Protein AF-A0A969HS26-F1 (afdb_monomer)

pLDDT: mean 86.08, std 9.73, range [47.31, 97.0]

Mean predicted aligned error: 14.6 Å

Sequence (227 aa):
MFERGRLAGLGEAPSGQWNALSWPRGSPPGPGLKLPVYYEWRFGTGIEGDFESLVRKIEPRTLPPTFGTRTLDVSAPGTGLPPASNYPLALRAALTGVGSSPTAWETAEKATFQSGLTALLNMSKRLKEADATADDVVTPPLYGQWHAAEDEVGTGPTWFDDVNLDPRHRIAAGAGTQVVQKEQRQLLASAWDQAGKTAEVNDMLRRAQMARWACITARGRPEVPEV

Foldseek 3Di:
DACQVQCVLVVHHRDDDPRHRLDDPPDDDDDPRDGHDPDDDDDDDDPDPPPVNVVVPDDDDQDPLCPQWDWAAQCDVDPPAHGCAPGTAIAGHPDGTVPHDHDDSPHPCNVSRLVRQQCQQCVQVVVCVVPVPDDRDDGDDQQCCVVQVHSGPDPTDPVSSVCRSDPNNVVVSVVVVVVCVVCVVVVVVVVVVVVVVVVVVVVVVVVVVVVVVVVVVVVPDDDDDDD

Radius of gyration: 35.06 Å; Cα contacts (8 Å, |Δi|>4): 198; chains: 1; bounding box: 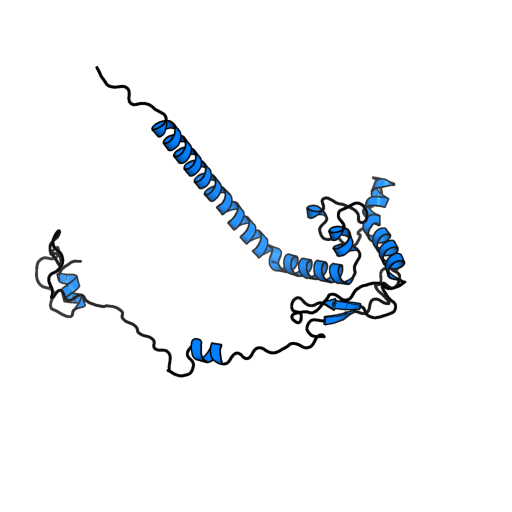78×60×92 Å

Solvent-accessible surface area (backbone atoms only — not comparable to full-atom values): 14017 Å² total; per-residue (Å²): 111,40,31,36,58,40,29,48,57,65,74,42,82,66,58,84,58,94,82,37,57,62,56,67,89,95,52,80,76,62,97,80,77,78,74,53,77,93,79,84,87,84,85,81,73,52,98,70,77,27,71,66,58,51,57,72,66,64,74,90,74,88,62,55,83,65,42,38,53,43,82,37,84,29,55,74,71,48,97,90,44,59,34,48,22,98,56,65,44,79,31,74,52,100,59,59,29,90,89,61,74,83,80,81,89,84,48,90,34,36,65,59,22,37,53,47,48,45,53,53,52,31,40,39,56,53,47,41,73,75,33,80,83,55,80,88,56,91,50,73,83,71,66,57,29,85,80,70,74,39,89,52,74,87,81,63,61,69,69,50,38,49,37,59,60,34,70,63,42,32,50,53,52,50,52,52,48,53,52,49,64,74,42,42,69,59,54,50,52,52,50,51,55,51,55,58,48,47,55,56,52,50,51,51,50,51,52,53,52,50,50,51,51,51,54,54,54,60,72,68,54,79,86,76,81,85,129

Structure (mmCIF, N/CA/C/O backbone):
data_AF-A0A969HS26-F1
#
_entry.id   AF-A0A969HS26-F1
#
loop_
_atom_site.group_PDB
_atom_site.id
_atom_site.type_symbol
_atom_site.label_atom_id
_atom_site.label_alt_id
_atom_site.label_comp_id
_atom_site.label_asym_id
_atom_site.label_entity_id
_atom_site.label_seq_id
_atom_site.pdbx_PDB_ins_code
_atom_site.Cartn_x
_atom_site.Cartn_y
_atom_site.Cartn_z
_atom_site.occupancy
_atom_site.B_iso_or_equiv
_atom_site.auth_seq_id
_atom_site.auth_comp_id
_atom_site.auth_asym_id
_atom_site.auth_atom_id
_atom_site.pdbx_PDB_model_num
ATOM 1 N N . MET A 1 1 ? 39.632 5.677 -48.075 1.00 70.38 1 MET A N 1
ATOM 2 C CA . MET A 1 1 ? 39.323 4.436 -48.819 1.00 70.38 1 MET A CA 1
ATOM 3 C C . MET A 1 1 ? 40.394 4.237 -49.882 1.00 70.38 1 MET A C 1
ATOM 5 O O . MET A 1 1 ? 40.869 5.240 -50.408 1.00 70.38 1 MET A O 1
ATOM 9 N N . PHE A 1 2 ? 40.819 2.998 -50.142 1.00 86.75 2 PHE A N 1
ATOM 10 C CA . PHE A 1 2 ? 41.801 2.693 -51.191 1.00 86.75 2 PHE A CA 1
ATOM 11 C C . PHE A 1 2 ? 41.114 2.445 -52.530 1.00 86.75 2 PHE A C 1
AT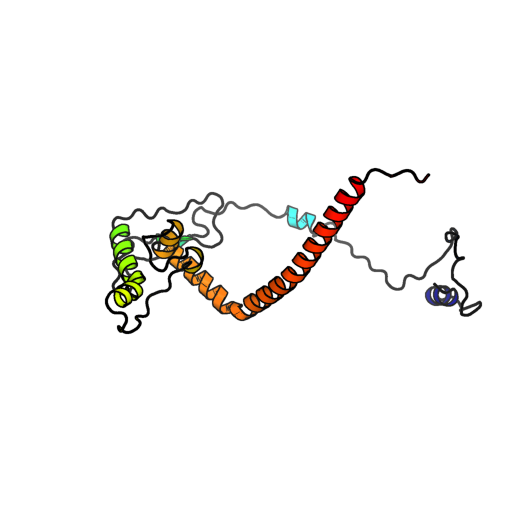OM 13 O O . PHE A 1 2 ? 40.063 1.802 -52.571 1.00 86.75 2 PHE A O 1
ATOM 20 N N . GLU A 1 3 ? 41.741 2.890 -53.617 1.00 85.12 3 GLU A N 1
ATOM 21 C CA . GLU A 1 3 ? 41.169 2.835 -54.962 1.00 85.12 3 GLU A CA 1
ATOM 22 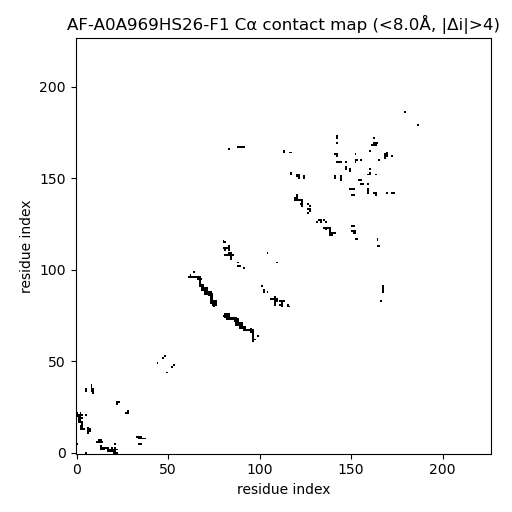C C . GLU A 1 3 ? 40.887 1.410 -55.417 1.00 85.12 3 GLU A C 1
ATOM 24 O O . GLU A 1 3 ? 39.795 1.118 -55.895 1.00 85.12 3 GLU A O 1
ATOM 29 N N . ARG A 1 4 ? 41.791 0.477 -55.117 1.00 87.62 4 ARG A N 1
ATOM 30 C CA . ARG A 1 4 ? 41.559 -0.949 -55.378 1.00 87.62 4 ARG A CA 1
ATOM 31 C C . ARG A 1 4 ? 40.337 -1.499 -54.641 1.00 87.62 4 ARG A C 1
ATOM 33 O O . ARG A 1 4 ? 39.637 -2.332 -55.199 1.00 87.62 4 ARG A O 1
ATOM 40 N N . GLY A 1 5 ? 40.066 -1.029 -53.421 1.00 85.62 5 GLY A N 1
ATOM 41 C CA . GLY A 1 5 ? 38.885 -1.428 -52.649 1.00 85.62 5 GLY A CA 1
ATOM 42 C C . GLY A 1 5 ? 37.587 -0.827 -53.194 1.00 85.62 5 GLY A C 1
ATOM 43 O O . GLY A 1 5 ? 36.557 -1.495 -53.193 1.00 85.62 5 GLY A O 1
ATOM 44 N N . ARG A 1 6 ? 37.635 0.409 -53.707 1.00 88.56 6 ARG A N 1
ATOM 45 C CA . ARG A 1 6 ? 36.504 1.044 -54.401 1.00 88.56 6 ARG A CA 1
ATOM 46 C C . ARG A 1 6 ? 36.183 0.323 -55.711 1.00 88.56 6 ARG A C 1
ATOM 48 O O . ARG A 1 6 ? 35.025 -0.008 -55.924 1.00 88.56 6 ARG A O 1
ATOM 55 N N . LEU A 1 7 ? 37.195 0.040 -56.535 1.00 87.50 7 LEU A N 1
ATOM 56 C CA . LEU A 1 7 ? 37.047 -0.697 -57.796 1.00 87.50 7 LEU A CA 1
ATOM 57 C C . LEU A 1 7 ? 36.522 -2.116 -57.557 1.00 87.50 7 LEU A C 1
ATOM 59 O O . LEU A 1 7 ? 35.537 -2.508 -58.171 1.00 87.50 7 LEU A O 1
ATOM 63 N N . ALA A 1 8 ? 37.105 -2.840 -56.595 1.00 86.81 8 ALA A N 1
ATOM 64 C CA . ALA A 1 8 ? 36.645 -4.179 -56.235 1.00 86.81 8 ALA A CA 1
ATOM 65 C C . ALA A 1 8 ? 35.185 -4.181 -55.755 1.00 86.81 8 ALA A C 1
ATOM 67 O O . ALA A 1 8 ? 34.405 -5.028 -56.179 1.00 86.81 8 ALA A O 1
ATOM 68 N N . GLY A 1 9 ? 34.790 -3.213 -54.920 1.00 85.00 9 GLY A N 1
ATOM 69 C CA . GLY A 1 9 ? 33.400 -3.091 -54.478 1.00 85.00 9 GLY A CA 1
ATOM 70 C C . GLY A 1 9 ? 32.427 -2.687 -55.593 1.00 85.00 9 GLY A C 1
ATOM 71 O O . GLY A 1 9 ? 31.239 -2.968 -55.483 1.00 85.00 9 GLY A O 1
ATOM 72 N N . LEU A 1 10 ? 32.905 -2.030 -56.656 1.00 88.06 10 LEU A N 1
ATOM 73 C CA . LEU A 1 10 ? 32.114 -1.693 -57.847 1.00 88.06 10 LEU A CA 1
ATOM 74 C C . LEU A 1 10 ? 32.079 -2.823 -58.891 1.00 88.06 10 LEU A C 1
ATOM 76 O O . LEU A 1 10 ? 31.415 -2.676 -59.913 1.00 88.06 10 LEU A O 1
ATOM 80 N N . GLY A 1 11 ? 32.780 -3.937 -58.651 1.00 85.94 11 GLY A N 1
ATOM 81 C CA . GLY A 1 11 ? 32.906 -5.040 -59.607 1.00 85.94 11 GLY A CA 1
ATOM 82 C C . GLY A 1 11 ? 33.876 -4.765 -60.763 1.00 85.94 11 GLY A C 1
ATOM 83 O O . GLY A 1 11 ? 33.875 -5.496 -61.750 1.00 85.94 11 GLY A O 1
ATOM 84 N N . GLU A 1 12 ? 34.706 -3.727 -60.660 1.00 88.94 12 GLU A N 1
ATOM 85 C CA . GLU A 1 12 ? 35.725 -3.374 -61.650 1.00 88.94 12 GLU A CA 1
ATOM 86 C C . GLU A 1 12 ? 37.068 -4.057 -61.333 1.00 88.94 12 GLU A C 1
ATOM 88 O O . GLU A 1 12 ? 37.394 -4.347 -60.177 1.00 88.94 12 GLU A O 1
ATOM 93 N N . ALA A 1 13 ? 37.885 -4.305 -62.364 1.00 87.38 13 ALA A N 1
ATOM 94 C CA . ALA A 1 13 ? 39.203 -4.912 -62.187 1.00 87.38 13 ALA A CA 1
ATOM 95 C C . ALA A 1 13 ? 40.104 -4.007 -61.314 1.00 87.38 13 ALA A C 1
ATOM 97 O O . ALA A 1 13 ? 40.299 -2.835 -61.656 1.00 87.38 13 ALA A O 1
ATOM 98 N N . PRO A 1 14 ? 40.694 -4.512 -60.210 1.00 85.12 14 PRO A N 1
ATOM 99 C CA . PRO A 1 14 ? 41.538 -3.695 -59.346 1.00 85.12 14 PRO A CA 1
ATOM 100 C C . PRO A 1 14 ? 42.776 -3.210 -60.108 1.00 85.12 14 PRO A C 1
ATOM 102 O O . PRO A 1 14 ? 43.651 -4.006 -60.444 1.00 85.12 14 PRO A O 1
ATOM 105 N N . SER A 1 15 ? 42.872 -1.905 -60.344 1.00 79.75 15 SER A N 1
ATOM 106 C CA . SER A 1 15 ? 43.998 -1.266 -61.031 1.00 79.75 15 SER A CA 1
ATOM 107 C C . SER A 1 15 ? 44.687 -0.233 -60.127 1.00 79.75 15 SER A C 1
ATOM 109 O O . SER A 1 15 ? 44.154 0.156 -59.086 1.00 79.75 15 SER A O 1
ATOM 111 N N . GLY A 1 16 ? 45.912 0.172 -60.482 1.00 79.81 16 GLY A N 1
ATOM 112 C CA . GLY A 1 16 ? 46.715 1.129 -59.708 1.00 79.81 16 GLY A CA 1
ATOM 113 C C . GLY A 1 16 ? 47.522 0.527 -58.544 1.00 79.81 16 GLY A C 1
ATOM 114 O O . GLY A 1 16 ? 47.541 -0.686 -58.316 1.00 79.81 16 GLY A O 1
ATOM 115 N N . GLN A 1 17 ? 48.237 1.390 -57.810 1.00 83.38 17 GLN A N 1
ATOM 116 C CA . GLN A 1 17 ? 49.060 0.985 -56.661 1.00 83.38 17 GLN A CA 1
ATOM 117 C C . GLN A 1 17 ? 48.195 0.512 -55.483 1.00 83.38 17 GLN A C 1
ATOM 119 O O . GLN A 1 17 ? 47.080 0.987 -55.273 1.00 83.38 17 GLN A O 1
ATOM 124 N N . TRP A 1 18 ? 48.722 -0.413 -54.674 1.00 80.12 18 TRP A N 1
ATOM 125 C CA . TRP A 1 18 ? 48.000 -0.997 -53.535 1.00 80.12 18 TRP A CA 1
ATOM 126 C C . TRP A 1 18 ? 47.595 0.030 -52.463 1.00 80.12 18 TRP A C 1
ATOM 128 O O . TRP A 1 18 ? 46.599 -0.173 -51.775 1.00 80.12 18 TRP A O 1
ATOM 138 N N . ASN A 1 19 ? 48.335 1.134 -52.353 1.00 84.50 19 ASN A N 1
ATOM 139 C CA . ASN A 1 19 ? 48.128 2.214 -51.389 1.00 84.50 19 ASN A CA 1
ATOM 140 C C . ASN A 1 19 ? 47.475 3.470 -51.998 1.00 84.50 19 ASN A C 1
ATOM 142 O O . ASN A 1 19 ? 47.340 4.478 -51.301 1.00 84.50 19 ASN A O 1
ATOM 146 N N . ALA A 1 20 ? 47.078 3.441 -53.275 1.00 84.62 20 ALA A N 1
ATOM 147 C CA . ALA A 1 20 ? 46.440 4.585 -53.918 1.00 84.62 20 ALA A CA 1
ATOM 148 C C . ALA A 1 20 ? 45.095 4.900 -53.242 1.00 84.62 20 ALA A C 1
ATOM 150 O O . ALA A 1 20 ? 44.262 4.011 -53.045 1.00 84.62 20 ALA A O 1
ATOM 151 N N . LEU A 1 21 ? 44.876 6.162 -52.871 1.00 84.06 21 LEU A N 1
ATOM 152 C CA . LEU A 1 21 ? 43.616 6.619 -52.284 1.00 84.06 21 LEU A CA 1
ATOM 153 C C . LEU A 1 21 ? 42.556 6.814 -53.373 1.00 84.06 21 LEU A C 1
ATOM 155 O O . LEU A 1 21 ? 42.864 7.289 -54.460 1.00 84.06 21 LEU A O 1
ATOM 159 N N . SER A 1 22 ? 41.301 6.512 -53.044 1.00 78.75 22 SER A N 1
ATOM 160 C CA . SER A 1 22 ? 40.150 6.695 -53.942 1.00 78.75 22 SER A CA 1
ATOM 161 C C . SER A 1 22 ? 39.802 8.150 -54.264 1.00 78.75 22 SER A C 1
ATOM 163 O O . SER A 1 22 ? 38.985 8.413 -55.141 1.00 78.75 22 SER A O 1
ATOM 165 N N . TRP A 1 23 ? 40.367 9.101 -53.522 1.00 81.44 23 TRP A N 1
ATOM 166 C CA . TRP A 1 23 ? 40.266 10.534 -53.781 1.00 81.44 23 TRP A CA 1
ATOM 167 C C . TRP A 1 23 ? 41.468 11.258 -53.144 1.00 81.44 23 TRP A C 1
ATOM 169 O O . TRP A 1 23 ? 42.051 10.740 -52.182 1.00 81.44 23 TRP A O 1
ATOM 179 N N . PRO A 1 24 ? 41.859 12.443 -53.650 1.00 76.44 24 PRO A N 1
ATOM 180 C CA . PRO A 1 24 ? 42.979 13.212 -53.109 1.00 76.44 24 PRO A CA 1
ATOM 181 C C . PRO A 1 24 ? 42.726 13.671 -51.667 1.00 76.44 24 PRO A C 1
ATOM 183 O O . PRO A 1 24 ? 41.605 14.028 -51.301 1.00 76.44 24 PRO A O 1
ATOM 186 N N . ARG A 1 25 ? 43.775 13.730 -50.835 1.00 70.19 25 ARG A N 1
ATOM 187 C CA . ARG A 1 25 ? 43.687 14.421 -49.536 1.00 70.19 25 ARG A CA 1
ATOM 188 C C . ARG A 1 25 ? 43.595 15.929 -49.770 1.00 70.19 25 ARG A C 1
ATOM 190 O O . ARG A 1 25 ? 44.414 16.479 -50.494 1.00 70.19 25 ARG A O 1
ATOM 197 N N . GLY A 1 26 ? 42.646 16.587 -49.106 1.00 69.75 26 GLY A N 1
ATOM 198 C CA . GLY A 1 26 ? 42.528 18.050 -49.113 1.00 69.75 26 GLY A CA 1
ATOM 199 C C . GLY A 1 26 ? 41.688 18.637 -50.250 1.00 69.75 26 GLY A C 1
ATOM 200 O O . GLY A 1 26 ? 41.590 19.854 -50.354 1.00 69.75 26 GLY A O 1
ATOM 201 N N . SER A 1 27 ? 41.046 17.810 -51.078 1.00 65.31 27 SER A N 1
ATOM 202 C CA . SER A 1 27 ? 40.055 18.272 -52.055 1.00 65.31 27 SER A CA 1
ATOM 203 C C . SER A 1 27 ? 38.787 17.428 -51.948 1.00 65.31 27 SER A C 1
ATOM 205 O O . SER A 1 27 ? 38.891 16.209 -51.777 1.00 65.31 27 SER A O 1
ATOM 207 N N . PRO A 1 28 ? 37.590 18.038 -52.011 1.00 68.62 28 PRO A N 1
ATOM 208 C CA . PRO A 1 28 ? 36.353 17.276 -52.041 1.00 68.62 28 PRO A CA 1
ATOM 209 C C . PRO A 1 28 ? 36.339 16.357 -53.273 1.00 68.62 28 PRO A C 1
ATOM 211 O O . PRO A 1 28 ? 36.879 16.725 -54.322 1.00 68.62 28 PRO A O 1
ATOM 214 N N . PRO A 1 29 ? 35.752 15.154 -53.166 1.00 69.19 29 PRO A N 1
ATOM 215 C CA . PRO A 1 29 ? 35.622 14.266 -54.309 1.00 69.19 29 PRO A CA 1
ATOM 216 C C . PRO A 1 29 ? 34.809 14.953 -55.413 1.00 69.19 29 PRO A C 1
ATOM 218 O O . PRO A 1 29 ? 33.771 15.558 -55.146 1.00 69.19 29 PRO A O 1
ATOM 221 N N . GLY A 1 30 ? 35.303 14.886 -56.652 1.00 68.44 30 GLY A N 1
ATOM 222 C CA . GLY A 1 30 ? 34.637 15.504 -57.797 1.00 68.44 30 GLY A CA 1
ATOM 223 C C . GLY A 1 30 ? 33.260 14.883 -58.083 1.00 68.44 30 GLY A C 1
ATOM 224 O O . GLY A 1 30 ? 33.011 13.730 -57.705 1.00 68.44 30 GLY A O 1
ATOM 225 N N . PRO A 1 31 ? 32.363 15.614 -58.770 1.00 62.81 31 PRO A N 1
ATOM 226 C CA . PRO A 1 31 ? 31.082 15.075 -59.215 1.00 62.81 31 PRO A CA 1
ATOM 227 C C . PRO A 1 31 ? 31.347 13.906 -60.174 1.00 62.81 31 PRO A C 1
ATOM 229 O O . PRO A 1 31 ? 31.826 14.100 -61.286 1.00 62.81 31 PRO A O 1
ATOM 232 N N . GLY A 1 32 ? 31.114 12.675 -59.711 1.00 72.94 32 GLY A N 1
ATOM 233 C CA . GLY A 1 32 ? 31.431 11.453 -60.462 1.00 72.94 32 GLY A CA 1
ATOM 234 C C . GLY A 1 32 ? 32.083 10.335 -59.645 1.00 72.94 32 GLY A C 1
ATOM 235 O O . GLY A 1 32 ? 32.226 9.226 -60.159 1.00 72.94 32 GLY A O 1
ATOM 236 N N . LEU A 1 33 ? 32.446 10.574 -58.376 1.00 80.81 33 LEU A N 1
ATOM 237 C CA . LEU A 1 33 ? 32.937 9.507 -57.501 1.00 80.81 33 LEU A CA 1
ATOM 238 C C . LEU A 1 33 ? 31.833 8.468 -57.238 1.00 80.81 33 LEU A C 1
ATOM 240 O O . LEU A 1 33 ? 30.893 8.716 -56.486 1.00 80.81 33 LEU A O 1
ATOM 244 N N . LYS A 1 34 ? 31.976 7.279 -57.828 1.00 82.88 34 LYS A N 1
ATOM 245 C CA . LYS A 1 34 ? 31.128 6.117 -57.537 1.00 82.88 34 LYS A CA 1
ATOM 246 C C . LYS A 1 34 ? 31.697 5.355 -56.347 1.00 82.88 34 LYS A C 1
ATOM 248 O O . LYS A 1 34 ? 32.866 4.966 -56.374 1.00 82.88 34 LYS A O 1
ATOM 253 N N . LEU A 1 35 ? 30.880 5.130 -55.325 1.00 86.06 35 LEU A N 1
ATOM 254 C CA . LEU A 1 35 ? 31.234 4.330 -54.156 1.00 86.06 35 LEU A CA 1
ATOM 255 C C . LEU A 1 35 ? 30.373 3.064 -54.115 1.00 86.06 35 LEU A C 1
ATOM 257 O O . LEU A 1 35 ? 29.185 3.139 -54.427 1.00 86.06 35 LEU A O 1
ATOM 261 N N . PRO A 1 36 ? 30.949 1.914 -53.737 1.00 86.44 36 PRO A N 1
ATOM 262 C CA . PRO A 1 36 ? 30.188 0.685 -53.610 1.00 86.44 36 PRO A CA 1
ATOM 263 C C . PRO A 1 36 ? 29.282 0.720 -52.377 1.00 86.44 36 PRO A C 1
ATOM 265 O O . PRO A 1 36 ? 29.726 1.045 -51.274 1.00 86.44 36 PRO A O 1
ATOM 268 N N . VAL A 1 37 ? 28.016 0.356 -52.571 1.00 86.19 37 VAL A N 1
ATOM 269 C CA . VAL A 1 37 ? 27.046 0.146 -51.492 1.00 86.19 37 VAL A CA 1
ATOM 270 C C . VAL A 1 37 ? 26.960 -1.355 -51.245 1.00 86.19 37 VAL A C 1
ATOM 272 O O . VAL A 1 37 ? 26.430 -2.090 -52.069 1.00 86.19 37 VAL A O 1
ATOM 275 N N . TYR A 1 38 ? 27.526 -1.819 -50.129 1.00 82.94 38 TYR A N 1
ATOM 276 C CA . TYR A 1 38 ? 27.556 -3.251 -49.798 1.00 82.94 38 TYR A CA 1
ATOM 277 C C . TYR A 1 38 ? 26.211 -3.771 -49.284 1.00 82.94 38 TYR A C 1
ATOM 279 O O . TYR A 1 38 ? 25.863 -4.921 -49.532 1.00 82.94 38 TYR A O 1
ATOM 287 N N . TYR A 1 39 ? 25.461 -2.923 -48.579 1.00 77.50 39 TYR A N 1
ATOM 288 C CA . TYR A 1 39 ? 24.149 -3.252 -48.040 1.00 77.50 39 TYR A CA 1
ATOM 289 C C . TYR A 1 39 ? 23.230 -2.038 -48.185 1.00 77.50 39 TYR A C 1
ATOM 291 O O . TYR A 1 39 ? 23.476 -0.995 -47.582 1.00 77.50 39 TYR A O 1
ATOM 299 N N . GLU A 1 40 ? 22.170 -2.186 -48.974 1.00 83.00 40 GLU A N 1
ATOM 300 C CA . GLU A 1 40 ? 21.008 -1.300 -48.966 1.00 83.00 40 GLU A CA 1
ATOM 301 C C . GLU A 1 40 ? 19.796 -2.153 -48.617 1.00 83.00 40 GLU A C 1
ATOM 303 O O . GLU A 1 40 ? 19.627 -3.262 -49.123 1.00 83.00 40 GLU A O 1
ATOM 308 N N . TRP A 1 41 ? 18.940 -1.628 -47.756 1.00 79.44 41 TRP A N 1
ATOM 309 C CA . TRP A 1 41 ? 17.613 -2.177 -47.571 1.00 79.44 41 TRP A CA 1
ATOM 310 C C . TRP A 1 41 ? 16.624 -1.026 -47.499 1.00 79.44 41 TRP A C 1
ATOM 312 O O . TRP A 1 41 ? 16.938 0.078 -47.052 1.00 79.44 41 TRP A O 1
ATOM 322 N N . ARG A 1 42 ? 15.416 -1.301 -47.975 1.00 74.38 42 ARG A N 1
ATOM 323 C CA . ARG A 1 42 ? 14.272 -0.406 -47.876 1.00 74.38 42 ARG A CA 1
ATOM 324 C C . ARG A 1 42 ? 13.123 -1.196 -47.290 1.00 74.38 42 ARG A C 1
ATOM 326 O O . ARG A 1 42 ? 12.957 -2.373 -47.598 1.00 74.38 42 ARG A O 1
ATOM 333 N N . PHE A 1 43 ? 12.321 -0.530 -46.480 1.00 67.56 43 PHE A N 1
ATOM 334 C CA . PHE A 1 43 ? 11.020 -1.025 -46.071 1.00 67.56 43 PHE A CA 1
ATOM 335 C C . PHE A 1 43 ? 9.984 0.039 -46.421 1.00 67.56 43 PHE A C 1
ATOM 337 O O . PHE A 1 43 ? 10.270 1.234 -46.363 1.00 67.56 43 PHE A O 1
ATOM 344 N N . GLY A 1 44 ? 8.804 -0.402 -46.837 1.00 66.19 44 GLY A N 1
ATOM 345 C CA . GLY A 1 44 ? 7.657 0.458 -47.090 1.00 66.19 44 GLY A CA 1
ATOM 346 C C . GLY A 1 44 ? 6.491 -0.036 -46.255 1.00 66.19 44 GLY A C 1
ATOM 347 O O . GLY A 1 44 ? 6.238 -1.240 -46.200 1.00 66.19 44 GLY A O 1
ATOM 348 N N . THR A 1 45 ? 5.797 0.878 -45.590 1.00 64.19 45 THR A N 1
ATOM 349 C CA . THR A 1 45 ? 4.490 0.595 -44.999 1.00 64.19 45 THR A CA 1
ATOM 350 C C . THR A 1 45 ? 3.432 0.763 -46.090 1.00 64.19 45 THR A C 1
ATOM 352 O O . THR A 1 45 ? 3.526 1.676 -46.910 1.00 64.19 45 THR A O 1
ATOM 355 N N . GLY A 1 46 ? 2.459 -0.148 -46.163 1.00 65.69 46 GLY A N 1
ATOM 356 C CA . GLY A 1 46 ? 1.328 -0.003 -47.083 1.00 65.69 46 GLY A CA 1
ATOM 357 C C . GLY A 1 46 ? 0.485 1.232 -46.745 1.00 65.69 46 GLY A C 1
ATOM 358 O O . GLY A 1 46 ? 0.523 1.712 -45.616 1.00 65.69 46 GLY A O 1
ATOM 359 N N . ILE A 1 47 ? -0.287 1.729 -47.719 1.00 64.94 47 ILE A N 1
ATOM 360 C CA . ILE A 1 47 ? -1.217 2.866 -47.543 1.00 64.94 47 ILE A CA 1
ATOM 361 C C . ILE A 1 47 ? -2.291 2.551 -46.486 1.00 64.94 47 ILE A C 1
ATOM 363 O O . ILE A 1 47 ? -2.770 3.446 -45.802 1.00 64.94 47 ILE A O 1
ATOM 367 N N . GLU A 1 48 ? -2.641 1.273 -46.326 1.00 61.19 48 GLU A N 1
ATOM 368 C CA . GLU A 1 48 ? -3.439 0.784 -45.207 1.00 61.19 48 GLU A CA 1
ATOM 369 C C . GLU A 1 48 ? -2.58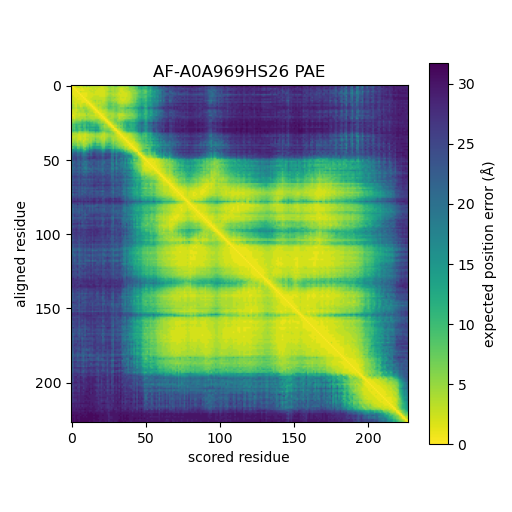5 -0.088 -44.283 1.00 61.19 48 GLU A C 1
ATOM 371 O O . GLU A 1 48 ? -1.808 -0.931 -44.738 1.00 61.19 48 GLU A O 1
ATOM 376 N N . GLY A 1 49 ? -2.767 0.088 -42.973 1.00 67.06 49 GLY A N 1
ATOM 377 C CA . GLY A 1 49 ? -2.078 -0.706 -41.951 1.00 67.06 49 GLY A CA 1
ATOM 378 C C . GLY A 1 49 ? -0.729 -0.142 -41.505 1.00 67.06 49 GLY A C 1
ATOM 379 O O . GLY A 1 49 ? -0.037 -0.799 -40.728 1.00 67.06 49 GLY A O 1
ATOM 380 N N . ASP A 1 50 ? -0.362 1.066 -41.939 1.00 78.81 50 ASP A N 1
ATOM 381 C CA . ASP A 1 50 ? 0.697 1.816 -41.271 1.00 78.81 50 ASP A CA 1
ATOM 382 C C . ASP A 1 50 ? 0.296 2.181 -39.827 1.00 78.81 50 ASP A C 1
ATOM 384 O O . ASP A 1 50 ? -0.869 2.087 -39.415 1.00 78.81 50 ASP A O 1
ATOM 388 N N . PHE A 1 51 ? 1.290 2.548 -39.016 1.00 80.88 51 PHE A N 1
ATOM 389 C CA . PHE A 1 51 ? 1.067 2.887 -37.610 1.00 80.88 51 PHE A CA 1
ATOM 390 C C . PHE A 1 51 ? 0.030 4.005 -37.461 1.00 80.88 51 PHE A C 1
ATOM 392 O O . PHE A 1 51 ? -0.828 3.929 -36.586 1.00 80.88 51 PHE A O 1
ATOM 399 N N . GLU A 1 52 ? 0.062 5.004 -38.345 1.00 82.31 52 GLU A N 1
ATOM 400 C CA . GLU A 1 52 ? -0.887 6.113 -38.331 1.00 82.31 52 GLU A CA 1
ATOM 401 C C . GLU A 1 52 ? -2.328 5.636 -38.580 1.00 82.31 52 GLU A C 1
ATOM 403 O O . GLU A 1 52 ? -3.231 5.984 -37.819 1.00 82.31 52 GLU A O 1
ATOM 408 N N . SER A 1 53 ? -2.549 4.777 -39.576 1.00 84.12 53 SER A N 1
ATOM 409 C CA . SER A 1 53 ? -3.848 4.173 -39.889 1.00 84.12 53 SER A CA 1
ATOM 410 C C . SER A 1 53 ? -4.377 3.317 -38.743 1.00 84.12 53 SER A C 1
ATOM 412 O O . SER A 1 53 ? -5.583 3.292 -38.501 1.00 84.12 53 SER A O 1
ATOM 414 N N . LEU A 1 54 ? -3.501 2.605 -38.028 1.00 85.00 54 LEU A N 1
ATOM 415 C CA . LEU A 1 54 ? -3.883 1.798 -36.866 1.00 85.00 54 LEU A CA 1
ATOM 416 C C . LEU A 1 54 ? -4.195 2.664 -35.642 1.00 85.00 54 LEU A C 1
ATOM 418 O O . LEU A 1 54 ? -5.196 2.423 -34.973 1.00 85.00 54 LEU A O 1
ATOM 422 N N . VAL A 1 55 ? -3.397 3.700 -35.379 1.00 88.31 55 VAL A N 1
ATOM 423 C CA . VAL A 1 55 ? -3.656 4.656 -34.292 1.00 88.31 55 VAL A CA 1
ATOM 424 C C . VAL A 1 55 ? -4.964 5.408 -34.530 1.00 88.31 55 VAL A C 1
ATOM 426 O O . VAL A 1 55 ? -5.745 5.575 -33.596 1.00 88.31 55 VAL A O 1
ATOM 429 N N . ARG A 1 56 ? -5.267 5.788 -35.778 1.00 87.88 56 ARG A N 1
ATOM 430 C CA . ARG A 1 56 ? -6.539 6.436 -36.149 1.00 87.88 56 ARG A CA 1
ATOM 431 C C . ARG A 1 56 ? -7.770 5.547 -35.934 1.00 87.88 56 ARG A C 1
ATOM 433 O O . ARG A 1 56 ? -8.867 6.081 -35.818 1.00 87.88 56 ARG A O 1
ATOM 440 N N . LYS A 1 57 ? -7.608 4.220 -35.860 1.00 89.31 57 LYS A N 1
ATOM 441 C CA . LYS A 1 57 ? -8.691 3.265 -35.552 1.00 89.31 57 LYS A CA 1
ATOM 442 C C . LYS A 1 57 ? -8.934 3.082 -34.048 1.00 89.31 57 LYS A C 1
ATOM 444 O O . LYS A 1 57 ? -9.854 2.358 -33.673 1.00 89.31 57 LYS A O 1
ATOM 449 N N . ILE A 1 58 ? -8.121 3.688 -33.178 1.00 90.62 58 ILE A N 1
ATOM 450 C CA . ILE A 1 58 ? -8.319 3.606 -31.729 1.00 90.62 58 ILE A CA 1
ATOM 451 C C . ILE A 1 58 ? -9.500 4.498 -31.341 1.00 90.62 58 ILE A C 1
ATOM 453 O O . ILE A 1 58 ? -9.403 5.723 -31.341 1.00 90.62 58 ILE A O 1
ATOM 457 N N . GLU A 1 59 ? -10.610 3.872 -30.962 1.00 91.00 59 GLU A N 1
ATOM 458 C CA . GLU A 1 59 ? -11.777 4.567 -30.424 1.00 91.00 59 GLU A CA 1
ATOM 459 C C . GLU A 1 59 ? -11.701 4.634 -28.889 1.00 91.00 59 GLU A C 1
ATOM 461 O O . GLU A 1 59 ? -11.645 3.585 -28.231 1.00 91.00 59 GLU A O 1
ATOM 466 N N . PRO A 1 60 ? -11.715 5.836 -28.280 1.00 85.56 60 PRO A N 1
ATOM 467 C CA . PRO A 1 60 ? -11.776 5.963 -26.833 1.00 85.56 60 PRO A CA 1
ATOM 468 C C . PRO A 1 60 ? -13.116 5.424 -26.328 1.00 85.56 60 PRO A C 1
ATOM 470 O O . PRO A 1 60 ? -14.184 5.835 -26.778 1.00 85.56 60 PRO A O 1
ATOM 473 N N . ARG A 1 61 ? -13.065 4.505 -25.362 1.00 83.75 61 ARG A N 1
ATOM 474 C CA . ARG A 1 61 ? -14.259 3.949 -24.719 1.00 83.75 61 ARG A CA 1
ATOM 475 C C . ARG A 1 61 ? -14.383 4.479 -23.304 1.00 83.75 61 ARG A C 1
ATOM 477 O O . ARG A 1 61 ? -13.444 4.380 -22.516 1.00 83.75 61 ARG A O 1
ATOM 484 N N . THR A 1 62 ? -15.563 4.987 -22.967 1.00 84.00 62 THR A N 1
ATOM 485 C CA . THR A 1 62 ? -15.889 5.321 -21.583 1.00 84.00 62 THR A CA 1
ATOM 486 C C . THR A 1 62 ? -16.041 4.031 -20.793 1.00 84.00 62 THR A C 1
ATOM 488 O O . THR A 1 62 ? -16.865 3.175 -21.117 1.00 84.00 62 THR A O 1
ATOM 491 N N . LEU A 1 63 ? -15.214 3.875 -19.765 1.00 85.69 63 LEU A N 1
ATOM 492 C CA . LEU A 1 63 ? -15.283 2.729 -18.870 1.00 85.69 63 LEU A CA 1
ATOM 493 C C . LEU A 1 63 ? -16.456 2.908 -17.895 1.00 85.69 63 LEU A C 1
ATOM 495 O O . LEU A 1 63 ? -16.709 4.033 -17.456 1.00 85.69 63 LEU A O 1
ATOM 499 N N . PRO A 1 64 ? -17.172 1.829 -17.535 1.00 83.75 64 PRO A N 1
ATOM 500 C CA . PRO A 1 64 ? -18.237 1.923 -16.547 1.00 83.75 64 PRO A CA 1
ATOM 501 C C . PRO A 1 64 ? -17.667 2.345 -15.180 1.00 83.75 64 PRO A C 1
ATOM 503 O O . PRO A 1 64 ? -16.521 2.005 -14.873 1.00 83.75 64 PRO A O 1
ATOM 506 N N . PRO A 1 65 ? -18.456 3.011 -14.314 1.00 77.38 65 PRO A N 1
ATOM 507 C CA . PRO A 1 65 ? -17.993 3.451 -12.992 1.00 77.38 65 PRO A CA 1
ATOM 508 C C . PRO A 1 65 ? -17.483 2.317 -12.090 1.00 77.38 65 PRO A C 1
ATOM 510 O O . PRO A 1 65 ? -16.664 2.543 -11.207 1.00 77.38 65 PRO A O 1
ATOM 513 N N . THR A 1 66 ? -17.951 1.089 -12.323 1.00 78.44 66 THR A N 1
ATOM 514 C CA . THR A 1 66 ? -17.547 -0.122 -11.593 1.00 78.44 66 THR A CA 1
ATOM 515 C C . THR A 1 66 ? -16.226 -0.719 -12.087 1.00 78.44 66 THR A C 1
ATOM 517 O O . THR A 1 66 ? -15.681 -1.622 -11.445 1.00 78.44 66 THR A O 1
ATOM 520 N N . PHE A 1 67 ? -15.682 -0.242 -13.212 1.00 88.19 67 PHE A N 1
ATOM 521 C CA . PHE A 1 67 ? -14.434 -0.755 -13.767 1.00 88.19 67 PHE A CA 1
ATOM 522 C C . PHE A 1 67 ? -13.268 -0.539 -12.800 1.00 88.19 67 PHE A C 1
ATOM 524 O O . PHE A 1 67 ? -13.020 0.572 -12.328 1.00 88.19 67 PHE A O 1
ATOM 531 N N . GLY A 1 68 ? -12.516 -1.609 -12.543 1.00 88.12 68 GLY A N 1
ATOM 532 C CA . GLY A 1 68 ? -11.380 -1.553 -11.629 1.00 88.12 68 GLY A CA 1
ATOM 533 C C . GLY A 1 68 ? -11.770 -1.575 -10.154 1.00 88.12 68 GLY A C 1
ATOM 534 O O . GLY A 1 68 ? -10.964 -1.187 -9.314 1.00 88.12 68 GLY A O 1
ATOM 535 N N . THR A 1 69 ? -12.986 -2.017 -9.824 1.00 89.38 69 THR A N 1
ATOM 536 C CA . THR A 1 69 ? -13.408 -2.246 -8.438 1.00 89.38 69 THR A CA 1
ATOM 537 C C . THR A 1 69 ? -13.861 -3.687 -8.242 1.00 89.38 69 THR A C 1
ATOM 539 O O . THR A 1 69 ? -14.457 -4.294 -9.131 1.00 89.38 69 THR A O 1
ATOM 542 N N . ARG A 1 70 ? -13.550 -4.257 -7.078 1.00 89.75 70 ARG A N 1
ATOM 543 C CA . ARG A 1 70 ? -13.993 -5.586 -6.656 1.00 89.75 70 ARG A CA 1
ATOM 544 C C . ARG A 1 70 ? -14.532 -5.502 -5.237 1.00 89.75 70 ARG A C 1
ATOM 546 O O . ARG A 1 70 ? -13.962 -4.811 -4.401 1.00 89.75 70 ARG A O 1
ATOM 553 N N . THR A 1 71 ? -15.617 -6.209 -4.958 1.00 92.38 71 THR A N 1
ATOM 554 C CA . THR A 1 71 ? -16.156 -6.311 -3.601 1.00 92.38 71 THR A CA 1
ATOM 555 C C . THR A 1 71 ? -15.240 -7.178 -2.741 1.00 92.38 71 THR A C 1
ATOM 557 O O . THR A 1 71 ? -14.897 -8.298 -3.127 1.00 92.38 71 THR A O 1
ATOM 560 N N . LEU A 1 72 ? -14.857 -6.654 -1.585 1.00 92.69 72 LEU A N 1
ATOM 561 C CA . LEU A 1 72 ? -14.070 -7.317 -0.559 1.00 92.69 72 LEU A CA 1
ATOM 562 C C . LEU A 1 72 ? -14.976 -7.586 0.639 1.00 92.69 72 LEU A C 1
ATOM 564 O O . LEU A 1 72 ? -15.483 -6.648 1.253 1.00 92.69 72 LEU A O 1
ATOM 568 N N . ASP A 1 73 ? -15.170 -8.858 0.965 1.00 93.81 73 ASP A N 1
ATOM 569 C CA . ASP A 1 73 ? -15.818 -9.237 2.215 1.00 93.81 73 ASP A CA 1
ATOM 570 C C . ASP A 1 73 ? -14.850 -8.993 3.380 1.00 93.81 73 ASP A C 1
ATOM 572 O O . ASP A 1 73 ? -13.725 -9.493 3.383 1.00 93.81 73 ASP A O 1
ATOM 576 N N . VAL A 1 74 ? -15.287 -8.180 4.339 1.00 93.75 74 VAL A N 1
ATOM 577 C CA . VAL A 1 74 ? -14.529 -7.806 5.541 1.00 93.75 74 VAL A CA 1
ATOM 578 C C . VAL A 1 74 ? -15.315 -8.075 6.829 1.00 93.75 74 VAL A C 1
ATOM 580 O O . VAL A 1 74 ? -14.977 -7.542 7.889 1.00 93.75 74 VAL A O 1
ATOM 583 N N . SER A 1 75 ? -16.363 -8.898 6.741 1.00 93.75 75 SER A N 1
ATOM 584 C CA . SER A 1 75 ? -17.190 -9.293 7.886 1.00 93.75 75 SER A CA 1
ATOM 585 C C . SER A 1 75 ? -16.466 -10.265 8.829 1.00 93.75 75 SER A C 1
ATOM 587 O O . SER A 1 75 ? -16.738 -10.291 10.027 1.00 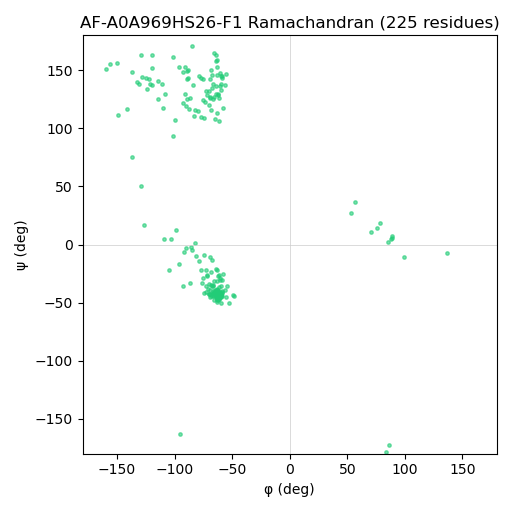93.75 75 SER A O 1
ATOM 589 N N . ALA A 1 76 ? -15.498 -11.027 8.313 1.00 93.06 76 ALA A N 1
ATOM 590 C CA . ALA A 1 76 ? -14.700 -11.983 9.079 1.00 93.06 76 ALA A CA 1
ATOM 591 C C . ALA A 1 76 ? -13.206 -11.908 8.693 1.00 93.06 76 ALA A C 1
ATOM 593 O O . ALA A 1 76 ? -12.703 -12.783 7.987 1.00 93.06 76 ALA A O 1
ATOM 594 N N . PRO A 1 77 ? -12.467 -10.875 9.144 1.00 88.88 77 PRO A N 1
ATOM 595 C CA . PRO A 1 77 ? -11.061 -10.667 8.774 1.00 88.88 77 PRO A CA 1
ATOM 596 C C . PRO A 1 77 ? -10.084 -11.701 9.369 1.00 88.88 77 PRO A C 1
ATOM 598 O O . PRO A 1 77 ? -8.930 -11.762 8.948 1.00 88.88 77 PRO A O 1
ATOM 601 N N . GLY A 1 78 ? -10.532 -12.531 10.318 1.00 86.94 78 GLY A N 1
ATOM 602 C CA . GLY A 1 78 ? -9.710 -13.543 10.987 1.00 86.94 78 GLY A CA 1
ATOM 603 C C . GLY A 1 78 ? -8.937 -12.998 12.194 1.00 86.94 78 GLY A C 1
ATOM 604 O O . GLY A 1 78 ? -9.173 -11.882 12.649 1.00 86.94 78 GLY A O 1
ATOM 605 N N . THR A 1 79 ? -8.046 -13.823 12.762 1.00 78.44 79 THR A N 1
ATOM 606 C CA . THR A 1 79 ? -7.118 -13.455 13.862 1.00 78.44 79 THR A CA 1
ATOM 607 C C . THR A 1 79 ? -7.769 -12.823 15.103 1.00 78.44 79 THR A C 1
ATOM 609 O O . THR A 1 79 ? -7.137 -12.038 15.801 1.00 78.44 79 THR A O 1
ATOM 612 N N . GLY A 1 80 ? -9.041 -13.136 15.376 1.00 86.25 80 GLY A N 1
ATOM 613 C CA . GLY A 1 80 ? -9.791 -12.545 16.491 1.00 86.25 80 GLY A CA 1
ATOM 614 C C . GLY A 1 80 ? -10.149 -11.064 16.309 1.00 86.25 80 GLY A C 1
ATOM 615 O O . GLY A 1 80 ? -10.605 -10.436 17.261 1.00 86.25 80 GLY A O 1
ATOM 616 N N . LEU A 1 81 ? -9.957 -10.500 15.112 1.00 93.38 81 LEU A N 1
ATOM 617 C CA . LEU A 1 81 ? -10.357 -9.130 14.807 1.00 93.38 81 LEU A CA 1
ATOM 618 C C . LEU A 1 81 ? -11.883 -9.041 14.624 1.00 93.38 81 LEU A C 1
ATOM 620 O O . LEU A 1 81 ? -12.484 -9.946 14.034 1.00 93.38 81 LEU A O 1
ATOM 624 N N . PRO A 1 82 ? -12.518 -7.950 15.092 1.00 94.50 82 PRO A N 1
ATOM 625 C CA . PRO A 1 82 ? -13.927 -7.682 14.813 1.00 94.50 82 PRO A CA 1
ATOM 626 C C . PRO A 1 82 ? -14.137 -7.409 13.309 1.00 94.50 82 PRO A C 1
ATOM 628 O O . PRO A 1 82 ? -13.165 -7.154 12.598 1.00 94.50 82 PRO A O 1
ATOM 63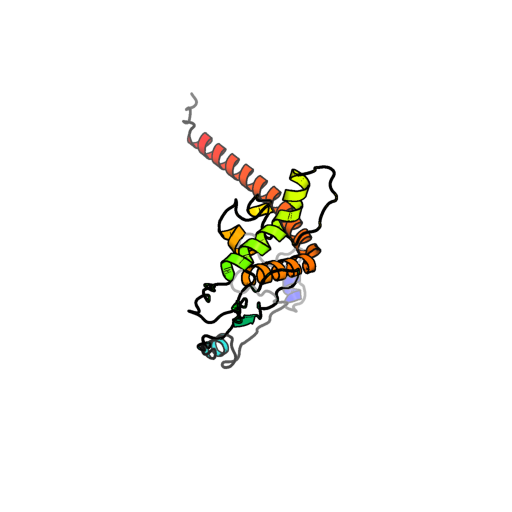1 N N . PRO A 1 83 ? -15.379 -7.439 12.793 1.00 95.00 83 PRO A N 1
ATOM 632 C CA . PRO A 1 83 ? -15.660 -7.052 11.409 1.00 95.00 83 PRO A CA 1
ATOM 633 C C . PRO A 1 83 ? -15.167 -5.627 11.120 1.00 95.00 83 PRO A C 1
ATOM 635 O O . PRO A 1 83 ? -15.401 -4.719 11.915 1.00 95.00 83 PRO A O 1
ATOM 638 N N . ALA A 1 84 ? -14.535 -5.406 9.962 1.00 93.75 84 ALA A N 1
ATOM 639 C CA . ALA A 1 84 ? -14.191 -4.047 9.518 1.00 93.75 84 ALA A CA 1
ATOM 640 C C . ALA A 1 84 ? -15.428 -3.289 9.008 1.00 93.75 84 ALA A C 1
ATOM 642 O O . ALA A 1 84 ? -15.511 -2.061 9.072 1.00 93.75 84 ALA A O 1
ATOM 643 N N . SER A 1 85 ? -16.396 -4.042 8.490 1.00 94.50 85 SER A N 1
ATOM 644 C CA . SER A 1 85 ? -17.737 -3.592 8.148 1.00 94.50 85 SER A CA 1
ATOM 645 C C . SER A 1 85 ? -18.672 -4.798 8.076 1.00 94.50 85 SER A C 1
ATOM 647 O O . SER A 1 85 ? -18.247 -5.899 7.724 1.00 94.50 85 SER A O 1
ATOM 649 N N . ASN A 1 86 ? -19.954 -4.574 8.359 1.00 92.00 86 ASN A N 1
ATOM 650 C CA . ASN A 1 86 ? -21.017 -5.545 8.089 1.00 92.00 86 ASN A CA 1
ATOM 651 C C . ASN A 1 86 ? -21.379 -5.652 6.594 1.00 92.00 86 ASN A C 1
ATOM 653 O O . ASN A 1 86 ? -22.121 -6.551 6.204 1.00 92.00 86 ASN A O 1
ATOM 657 N N . TYR A 1 87 ? -20.856 -4.754 5.754 1.00 91.12 87 TYR A N 1
ATOM 658 C CA . TYR A 1 87 ? -21.066 -4.748 4.309 1.00 91.12 87 TYR A CA 1
ATOM 659 C C . TYR A 1 87 ? -19.732 -4.895 3.563 1.00 91.12 87 TYR A C 1
ATOM 661 O O . TYR A 1 87 ? -18.691 -4.465 4.066 1.00 91.12 87 TYR A O 1
ATOM 669 N N . PRO A 1 88 ? -19.731 -5.459 2.342 1.00 91.81 88 PRO A N 1
ATOM 670 C CA . PRO A 1 88 ? -18.521 -5.529 1.536 1.00 91.81 88 PRO A CA 1
ATOM 671 C C . PRO A 1 88 ? -17.952 -4.139 1.236 1.00 91.81 88 PRO A C 1
ATOM 673 O O . PRO A 1 88 ? -18.683 -3.219 0.866 1.00 91.81 88 PRO A O 1
ATOM 676 N N . LEU A 1 89 ? -16.631 -4.005 1.321 1.00 92.81 89 LEU A N 1
ATOM 677 C CA . LEU A 1 89 ? -15.927 -2.788 0.925 1.00 92.81 89 LEU A CA 1
ATOM 678 C C . LEU A 1 89 ? -15.480 -2.877 -0.537 1.00 92.81 89 LEU A C 1
ATOM 680 O O . LEU A 1 89 ? -15.139 -3.945 -1.040 1.00 92.81 89 LEU A O 1
ATOM 684 N N . ALA A 1 90 ? -15.436 -1.744 -1.236 1.00 91.75 90 ALA A N 1
ATOM 685 C CA . ALA A 1 90 ? -14.890 -1.695 -2.589 1.00 91.75 90 ALA A CA 1
ATOM 686 C C . ALA A 1 90 ? -13.352 -1.659 -2.548 1.00 91.75 90 ALA A C 1
ATOM 688 O O . ALA A 1 90 ? -12.755 -0.683 -2.087 1.00 91.75 90 ALA A O 1
ATOM 689 N N . LEU A 1 91 ? -12.713 -2.711 -3.058 1.00 91.25 91 LEU A N 1
ATOM 690 C CA . LEU A 1 91 ? -11.276 -2.787 -3.306 1.00 91.25 91 LEU A CA 1
ATOM 691 C C . LEU A 1 91 ? -10.974 -2.307 -4.728 1.00 91.25 91 LEU A C 1
ATOM 693 O O . LEU A 1 91 ? -11.575 -2.781 -5.693 1.00 91.25 91 LEU A O 1
ATOM 697 N N . ARG A 1 92 ? -10.025 -1.380 -4.868 1.00 89.31 92 ARG A N 1
ATOM 698 C CA . ARG A 1 92 ? -9.613 -0.839 -6.169 1.00 89.31 92 ARG A CA 1
ATOM 699 C C . ARG A 1 92 ? -8.487 -1.667 -6.785 1.00 89.31 92 ARG A C 1
ATOM 701 O O . ARG A 1 92 ? -7.582 -2.116 -6.089 1.00 89.31 92 ARG A O 1
ATOM 708 N N . ALA A 1 93 ? -8.538 -1.828 -8.101 1.00 87.25 93 ALA A N 1
ATOM 709 C CA . ALA A 1 93 ? -7.446 -2.349 -8.909 1.00 87.25 93 ALA A CA 1
ATOM 710 C C . ALA A 1 93 ? -6.457 -1.229 -9.285 1.00 87.25 93 ALA A C 1
ATOM 712 O O . ALA A 1 93 ? -6.739 -0.045 -9.103 1.00 87.25 93 ALA A O 1
ATOM 713 N N . ALA A 1 94 ? -5.316 -1.610 -9.868 1.00 86.25 94 ALA A N 1
ATOM 714 C CA . ALA A 1 94 ? -4.314 -0.664 -10.371 1.00 86.25 94 ALA A CA 1
ATOM 715 C C . ALA A 1 94 ? -4.846 0.239 -11.502 1.00 86.25 94 ALA A C 1
ATOM 717 O O . ALA A 1 94 ? -4.368 1.355 -11.681 1.00 86.25 94 ALA A O 1
ATOM 718 N N . LEU A 1 95 ? -5.840 -0.242 -12.254 1.00 87.50 95 LEU A N 1
ATOM 719 C CA . LEU A 1 95 ? -6.514 0.503 -13.312 1.00 87.50 95 LEU A CA 1
ATOM 720 C C . LEU A 1 95 ? -7.971 0.721 -12.912 1.00 87.50 95 LEU A C 1
ATOM 722 O O . LEU A 1 95 ? -8.674 -0.251 -12.640 1.00 87.50 95 LEU A O 1
ATOM 726 N N . THR A 1 96 ? -8.427 1.973 -12.909 1.00 85.50 96 THR A N 1
ATOM 727 C CA . THR A 1 96 ? -9.827 2.345 -12.649 1.00 85.50 96 THR A CA 1
ATOM 728 C C . THR A 1 96 ? -10.349 3.280 -13.733 1.00 85.50 96 THR A C 1
ATOM 730 O O . THR A 1 96 ? -9.573 3.851 -14.500 1.00 85.50 96 THR A O 1
ATOM 733 N N . GLY A 1 97 ? -11.673 3.426 -13.822 1.00 83.12 97 GLY A N 1
ATOM 734 C CA . GLY A 1 97 ? -12.285 4.383 -14.743 1.00 83.12 97 GLY A CA 1
ATOM 735 C C . GLY A 1 97 ? -11.821 5.820 -14.475 1.00 83.12 97 GLY A C 1
ATOM 736 O O . GLY A 1 97 ? -11.626 6.224 -13.327 1.00 83.12 97 GLY A O 1
ATOM 737 N N . VAL A 1 98 ? -11.653 6.611 -15.536 1.00 80.62 98 VAL A N 1
ATOM 738 C CA . VAL A 1 98 ? -11.344 8.043 -15.412 1.00 80.62 98 VAL A CA 1
ATOM 739 C C . VAL A 1 98 ? -12.509 8.738 -14.698 1.00 80.62 98 VAL A C 1
ATOM 741 O O . VAL A 1 98 ? -13.661 8.559 -15.081 1.00 80.62 98 VAL A O 1
ATOM 744 N N . GLY A 1 99 ? -12.212 9.502 -13.644 1.00 77.94 99 GLY A N 1
ATOM 745 C CA . GLY A 1 99 ? -13.225 10.169 -12.815 1.00 77.94 99 GLY A CA 1
ATOM 746 C C . GLY A 1 99 ? -13.816 9.312 -11.687 1.00 77.94 99 GLY A C 1
ATOM 747 O O . GLY A 1 99 ? -14.678 9.797 -10.959 1.00 77.94 99 GLY A O 1
ATOM 748 N N . SER A 1 100 ? -13.358 8.068 -11.490 1.00 79.62 100 SER A N 1
ATOM 749 C CA . SER A 1 100 ? -13.777 7.256 -10.339 1.00 79.62 100 SER A CA 1
ATOM 750 C C . SER A 1 100 ? -13.215 7.825 -9.029 1.00 79.62 100 SER A C 1
ATOM 752 O O . SER A 1 100 ? -11.992 7.956 -8.892 1.00 79.62 100 SER A O 1
ATOM 754 N N . SER A 1 101 ? -14.072 8.096 -8.045 1.00 80.25 101 SER A N 1
ATOM 755 C CA . SER A 1 101 ? -13.652 8.459 -6.689 1.00 80.25 101 SER A CA 1
ATOM 756 C C . SER A 1 101 ? -13.460 7.215 -5.805 1.00 80.25 101 SER A C 1
ATOM 758 O O . SER A 1 101 ? -14.115 6.190 -6.017 1.00 80.25 101 SER A O 1
ATOM 760 N N . PRO A 1 102 ? -12.549 7.256 -4.813 1.00 79.19 102 PRO A N 1
ATOM 761 C CA . PRO A 1 102 ? -12.473 6.212 -3.799 1.00 79.19 102 PRO A CA 1
ATOM 762 C C . PRO A 1 102 ? -13.784 6.127 -3.008 1.00 79.19 102 PRO A C 1
ATOM 764 O O . PRO A 1 102 ? -14.323 7.147 -2.585 1.00 79.19 102 PRO A O 1
ATOM 767 N N . THR A 1 103 ? -14.270 4.913 -2.752 1.00 83.62 103 THR A N 1
ATOM 768 C CA . THR A 1 103 ? -15.380 4.704 -1.815 1.00 83.62 103 THR A CA 1
ATOM 769 C C . THR A 1 103 ? -14.920 5.057 -0.402 1.00 83.62 103 THR A C 1
ATOM 771 O O . THR A 1 103 ? -13.924 4.507 0.076 1.00 83.62 103 THR A O 1
ATOM 774 N N . ALA A 1 104 ? -15.633 5.956 0.273 1.00 87.31 104 ALA A N 1
ATOM 775 C CA . ALA A 1 104 ? -15.353 6.283 1.665 1.00 87.31 104 ALA A CA 1
ATOM 776 C C . ALA A 1 104 ? -15.646 5.071 2.565 1.00 87.31 104 ALA A C 1
ATOM 778 O O . ALA A 1 104 ? -16.635 4.365 2.373 1.00 87.31 104 ALA A O 1
ATOM 779 N N . TRP A 1 105 ? -14.768 4.813 3.535 1.00 91.81 105 TRP A N 1
ATOM 780 C CA . TRP A 1 105 ? -15.012 3.824 4.584 1.00 91.81 105 TRP A CA 1
ATOM 781 C C . TRP A 1 105 ? -15.438 4.575 5.843 1.00 91.81 105 TRP A C 1
ATOM 783 O O . TRP A 1 105 ? -14.603 5.075 6.600 1.00 91.81 105 TRP A O 1
ATOM 793 N N . GLU A 1 106 ? -16.752 4.710 5.997 1.00 88.81 106 GLU A N 1
ATOM 794 C CA . GLU A 1 106 ? -17.430 5.462 7.062 1.00 88.81 106 GLU A CA 1
ATOM 795 C C . GLU A 1 106 ? -18.491 4.577 7.727 1.00 88.81 106 GLU A C 1
ATOM 797 O O . GLU A 1 106 ? -19.665 4.920 7.828 1.00 88.81 106 GLU A O 1
ATOM 802 N N . THR A 1 107 ? -18.085 3.370 8.117 1.00 89.12 107 THR A N 1
ATOM 803 C CA . THR A 1 107 ? -18.977 2.391 8.744 1.00 89.12 107 THR A CA 1
ATOM 804 C C . THR A 1 107 ? -18.849 2.466 10.262 1.00 89.12 107 THR A C 1
ATOM 806 O O . THR A 1 107 ? -17.797 2.843 10.783 1.00 89.12 107 THR A O 1
ATOM 809 N N . ALA A 1 108 ? -19.908 2.097 10.988 1.00 92.00 108 ALA A N 1
ATOM 810 C CA . ALA A 1 108 ? -19.917 2.144 12.452 1.00 92.00 108 ALA A CA 1
ATOM 811 C C . ALA A 1 108 ? -18.826 1.249 13.072 1.00 92.00 108 ALA A C 1
ATOM 813 O O . ALA A 1 108 ? -18.275 1.569 14.121 1.00 92.00 108 ALA A O 1
ATOM 814 N N . GLU A 1 109 ? -18.473 0.155 12.393 1.00 94.56 109 GLU A N 1
ATOM 815 C CA . GLU A 1 109 ? -17.497 -0.832 12.861 1.00 94.56 109 GLU A CA 1
ATOM 816 C C . GLU A 1 109 ? -16.042 -0.383 12.663 1.00 94.56 109 GLU A C 1
ATOM 818 O O . GLU A 1 109 ? -15.135 -0.956 13.269 1.00 94.56 109 GLU A O 1
ATOM 823 N N . LYS A 1 110 ? -15.802 0.661 11.853 1.00 94.56 110 LYS A N 1
ATOM 824 C CA . LYS A 1 110 ? -14.454 1.124 11.492 1.00 94.56 110 LYS A CA 1
ATOM 825 C C . LYS A 1 110 ? -13.587 1.385 12.717 1.00 94.56 110 LYS A C 1
ATOM 827 O O . LYS A 1 110 ? -12.475 0.874 12.791 1.00 94.56 110 LYS A O 1
ATOM 832 N N . ALA A 1 111 ? -14.091 2.151 13.684 1.00 95.06 111 ALA A N 1
ATOM 833 C CA . ALA A 1 111 ? -13.319 2.521 14.870 1.00 95.06 111 ALA A CA 1
ATOM 834 C C . ALA A 1 111 ? -12.946 1.293 15.718 1.00 95.06 111 ALA A C 1
ATOM 836 O O . ALA A 1 111 ? -11.809 1.166 16.171 1.00 95.06 111 ALA A O 1
ATOM 837 N N . THR A 1 112 ? -13.883 0.356 15.889 1.00 95.88 112 THR A N 1
ATOM 838 C CA . THR A 1 112 ? -13.659 -0.887 16.638 1.00 95.88 112 THR A CA 1
ATOM 839 C C . THR A 1 112 ? -12.645 -1.789 15.936 1.00 95.88 112 THR A C 1
ATOM 841 O O . THR A 1 112 ? -11.751 -2.326 16.588 1.00 95.88 112 THR A O 1
ATOM 844 N N . PHE A 1 113 ? -12.726 -1.907 14.608 1.00 95.69 113 PHE A N 1
ATOM 845 C CA . PHE A 1 113 ? -11.735 -2.631 13.815 1.00 95.69 113 PHE A CA 1
ATOM 846 C C . PHE A 1 113 ? -10.350 -2.000 13.891 1.00 95.69 113 PHE A C 1
ATOM 848 O O . PHE A 1 113 ? -9.385 -2.705 14.174 1.00 95.69 113 PHE A O 1
ATOM 855 N N . GLN A 1 114 ? -10.245 -0.685 13.682 1.00 95.62 114 GLN A N 1
ATOM 856 C CA . GLN A 1 114 ? -8.964 0.017 13.743 1.00 95.62 114 GLN A CA 1
ATOM 857 C C . GLN A 1 114 ? -8.326 -0.136 15.125 1.00 95.62 114 GLN A C 1
ATOM 859 O O . GLN A 1 114 ? -7.148 -0.456 15.206 1.00 95.62 114 GLN A O 1
ATOM 864 N N . SER A 1 115 ? -9.106 -0.026 16.205 1.00 95.56 115 SER A N 1
ATOM 865 C CA . SER A 1 115 ? -8.611 -0.245 17.569 1.00 95.56 115 SER A CA 1
ATOM 866 C C . SER A 1 115 ? -8.084 -1.670 17.790 1.00 95.56 115 SER A C 1
ATOM 868 O O . SER A 1 115 ? -6.979 -1.843 18.310 1.00 95.56 115 SER A O 1
ATOM 870 N N . GLY A 1 116 ? -8.831 -2.692 17.352 1.00 95.38 116 GLY A N 1
ATOM 871 C CA . GLY A 1 116 ? -8.400 -4.090 17.448 1.00 95.38 116 GLY A CA 1
ATOM 872 C C . GLY A 1 116 ? -7.146 -4.378 16.621 1.00 95.38 116 GLY A C 1
ATOM 873 O O . GLY A 1 116 ? -6.226 -5.046 17.093 1.00 95.38 116 GLY A O 1
ATOM 874 N N . LEU A 1 117 ? -7.071 -3.822 15.410 1.00 95.75 117 LEU A N 1
ATOM 875 C CA . LEU A 1 117 ? -5.913 -3.970 14.536 1.00 95.75 117 LEU A CA 1
ATOM 876 C C . LEU A 1 117 ? -4.686 -3.243 15.099 1.00 95.75 117 LEU A C 1
ATOM 878 O O . LEU A 1 117 ? -3.619 -3.841 15.150 1.00 95.75 117 LEU A O 1
ATOM 882 N N . THR A 1 118 ? -4.824 -2.015 15.603 1.00 96.44 118 THR A N 1
ATOM 883 C CA . THR A 1 118 ? -3.745 -1.297 16.303 1.00 96.44 118 THR A CA 1
ATOM 884 C C . THR A 1 118 ? -3.194 -2.115 17.468 1.00 96.44 118 THR A C 1
ATOM 886 O O . THR A 1 118 ? -1.979 -2.235 17.615 1.00 96.44 118 THR A O 1
ATOM 889 N N . ALA A 1 119 ? -4.066 -2.722 18.280 1.00 94.75 119 ALA A N 1
ATOM 890 C CA . ALA A 1 119 ? -3.633 -3.565 19.391 1.00 94.75 119 ALA A CA 1
ATOM 891 C C . ALA A 1 119 ? -2.828 -4.786 18.917 1.00 94.75 119 ALA A C 1
ATOM 893 O O . ALA A 1 119 ? -1.807 -5.102 19.524 1.00 94.75 119 ALA A O 1
ATOM 894 N N . LEU A 1 120 ? -3.254 -5.431 17.825 1.00 94.56 120 LEU A N 1
ATOM 895 C CA . LEU A 1 120 ? -2.552 -6.568 17.228 1.00 94.56 120 LEU A CA 1
ATOM 896 C C . LEU A 1 120 ? -1.189 -6.171 16.642 1.00 94.56 120 LEU A C 1
ATOM 898 O O . LEU A 1 120 ? -0.207 -6.882 16.837 1.00 94.56 120 LEU A O 1
ATOM 902 N N . LEU A 1 121 ? -1.117 -5.050 15.921 1.00 94.75 121 LEU A N 1
ATOM 903 C CA . LEU A 1 121 ? 0.110 -4.602 15.257 1.00 94.75 121 LEU A CA 1
ATOM 904 C C . LEU A 1 121 ? 1.176 -4.147 16.252 1.00 94.75 121 LEU A C 1
ATOM 906 O O . LEU A 1 121 ? 2.334 -4.535 16.116 1.00 94.75 121 LEU A O 1
ATOM 910 N N . ASN A 1 122 ? 0.775 -3.403 17.283 1.00 95.19 122 ASN A N 1
ATOM 911 C CA . ASN A 1 122 ? 1.696 -2.884 18.295 1.00 95.19 122 ASN A CA 1
ATOM 912 C C . ASN A 1 122 ? 2.017 -3.934 19.382 1.00 95.19 122 ASN A C 1
ATOM 914 O O . ASN A 1 122 ? 2.749 -3.636 20.323 1.00 95.19 122 ASN A O 1
ATOM 918 N N . MET A 1 123 ? 1.471 -5.157 19.294 1.00 93.12 123 MET A N 1
ATOM 919 C CA . MET A 1 123 ? 1.607 -6.186 20.334 1.00 93.12 123 MET A CA 1
ATOM 920 C C . MET A 1 123 ? 3.066 -6.573 20.598 1.00 93.12 123 MET A C 1
ATOM 922 O O . MET A 1 123 ? 3.461 -6.678 21.756 1.00 93.12 123 MET A O 1
ATOM 926 N N . SER A 1 124 ? 3.872 -6.753 19.549 1.00 90.88 124 SER A N 1
ATOM 927 C CA . SER A 1 124 ? 5.288 -7.122 19.680 1.00 90.88 124 SER A CA 1
ATOM 928 C C . 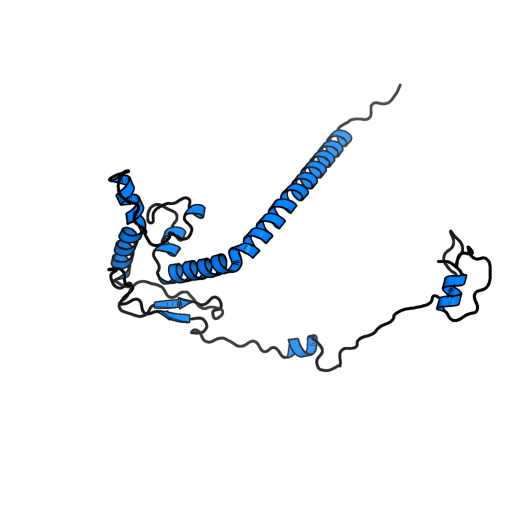SER A 1 124 ? 6.087 -6.046 20.420 1.00 90.88 124 SER A C 1
ATOM 930 O O . SER A 1 124 ? 6.780 -6.359 21.387 1.00 90.88 124 SER A O 1
ATOM 932 N N . LYS A 1 125 ? 5.925 -4.775 20.026 1.00 91.94 125 LYS A N 1
ATOM 933 C CA . LYS A 1 125 ? 6.554 -3.621 20.686 1.00 91.94 125 LYS A CA 1
ATOM 934 C C . LYS A 1 125 ? 6.127 -3.518 22.151 1.00 91.94 125 LYS A C 1
ATOM 936 O O . LYS A 1 125 ? 6.978 -3.497 23.034 1.00 91.94 125 LYS A O 1
ATOM 941 N N . ARG A 1 126 ? 4.818 -3.564 22.423 1.00 92.50 126 ARG A N 1
ATOM 942 C CA . ARG A 1 126 ? 4.273 -3.467 23.788 1.00 92.50 126 ARG A CA 1
ATOM 943 C C . ARG A 1 126 ? 4.793 -4.559 24.719 1.00 92.50 126 ARG A C 1
ATOM 945 O O . ARG A 1 126 ? 5.079 -4.279 25.878 1.00 92.50 126 ARG A O 1
ATOM 952 N N . LEU A 1 127 ? 4.905 -5.797 24.236 1.00 92.12 127 LEU A N 1
ATOM 953 C CA . LEU A 1 127 ? 5.439 -6.898 25.041 1.00 92.12 127 LEU A CA 1
ATOM 954 C C . LEU A 1 127 ? 6.924 -6.700 25.353 1.00 92.12 127 LEU A C 1
ATOM 956 O O . LEU A 1 127 ? 7.326 -6.915 26.492 1.00 92.12 127 LEU A O 1
ATOM 960 N N . LYS A 1 128 ? 7.715 -6.223 24.385 1.00 91.19 128 LYS A N 1
ATOM 961 C CA . LYS A 1 128 ? 9.134 -5.906 24.599 1.00 91.19 128 LYS A CA 1
ATOM 962 C C . LYS A 1 128 ? 9.372 -4.737 25.543 1.00 91.19 128 LYS A C 1
ATOM 964 O O . LYS A 1 128 ? 10.339 -4.763 26.298 1.00 91.19 128 LYS A O 1
ATOM 969 N N . GLU A 1 129 ? 8.514 -3.725 25.510 1.00 92.19 129 GLU A N 1
ATOM 970 C CA . GLU A 1 129 ? 8.581 -2.599 26.445 1.00 92.19 129 GLU A CA 1
ATOM 971 C C . GLU A 1 129 ? 8.189 -3.008 27.869 1.00 92.19 129 GLU A C 1
ATOM 973 O O . GLU A 1 129 ? 8.752 -2.491 28.833 1.00 92.19 129 GLU A O 1
ATOM 978 N N . ALA A 1 130 ? 7.245 -3.944 28.008 1.00 93.00 130 ALA A N 1
ATOM 979 C CA . ALA A 1 130 ? 6.835 -4.476 29.304 1.00 93.00 130 ALA A CA 1
ATOM 980 C C . ALA A 1 130 ? 7.898 -5.403 29.918 1.00 93.00 130 ALA A C 1
ATOM 982 O O . ALA A 1 130 ? 8.142 -5.341 31.123 1.00 93.00 130 ALA A O 1
ATOM 983 N N . ASP A 1 131 ? 8.529 -6.248 29.101 1.00 93.19 131 ASP A N 1
ATOM 984 C CA . ASP A 1 131 ? 9.612 -7.137 29.510 1.00 93.19 131 ASP A CA 1
ATOM 985 C C . ASP A 1 131 ? 10.589 -7.368 28.347 1.00 93.19 131 ASP A C 1
ATOM 987 O O . ASP A 1 131 ? 10.295 -8.053 27.367 1.00 93.19 131 ASP A O 1
ATOM 991 N N . ALA A 1 132 ? 11.804 -6.833 28.484 1.00 89.62 132 ALA A N 1
ATOM 992 C CA . ALA A 1 132 ? 12.852 -6.971 27.476 1.00 89.62 132 ALA A CA 1
ATOM 993 C C . ALA A 1 132 ? 13.293 -8.432 27.256 1.00 89.62 132 ALA A C 1
ATOM 995 O O . ALA A 1 132 ? 13.849 -8.757 26.202 1.00 89.62 132 ALA A O 1
ATOM 996 N N . THR A 1 133 ? 13.052 -9.305 28.239 1.00 90.88 133 THR A N 1
ATOM 997 C CA . THR A 1 133 ? 13.380 -10.735 28.189 1.00 90.88 133 THR A CA 1
ATOM 998 C C . THR A 1 133 ? 12.243 -11.602 27.661 1.00 90.88 133 THR A C 1
ATOM 1000 O O . THR A 1 133 ? 12.466 -12.785 27.416 1.00 90.88 133 THR A O 1
ATOM 1003 N N . ALA A 1 134 ? 11.058 -11.024 27.434 1.00 87.19 134 ALA A N 1
ATOM 1004 C CA . ALA A 1 134 ? 9.938 -11.742 26.850 1.00 87.19 134 ALA A CA 1
ATOM 1005 C C . ALA A 1 134 ? 10.275 -12.261 25.447 1.00 87.19 134 ALA A C 1
ATOM 1007 O O . ALA A 1 134 ? 11.013 -11.624 24.683 1.00 87.19 134 ALA A O 1
ATOM 1008 N N . ASP A 1 135 ? 9.687 -13.406 25.107 1.00 88.19 135 ASP A N 1
ATOM 1009 C CA . ASP A 1 135 ? 9.827 -14.017 23.790 1.00 88.19 135 ASP A CA 1
ATOM 1010 C C . ASP A 1 135 ? 9.335 -13.080 22.677 1.00 88.19 135 ASP A C 1
ATOM 1012 O O . ASP A 1 135 ? 8.356 -12.340 22.825 1.00 88.19 135 ASP A O 1
ATOM 1016 N N . ASP A 1 136 ? 10.011 -13.137 21.529 1.00 85.69 136 ASP A N 1
ATOM 1017 C CA . ASP A 1 136 ? 9.629 -12.364 20.352 1.00 85.69 136 ASP A CA 1
ATOM 1018 C C . ASP A 1 136 ? 8.297 -12.882 19.793 1.00 85.69 136 ASP A C 1
ATOM 1020 O O . ASP A 1 136 ? 8.193 -14.008 19.301 1.00 85.69 136 ASP A O 1
ATOM 1024 N N . VAL A 1 137 ? 7.267 -12.036 19.829 1.00 88.19 137 VAL A N 1
ATOM 1025 C CA . VAL A 1 137 ? 5.973 -12.343 19.215 1.00 88.19 137 VAL A CA 1
ATOM 1026 C C . VAL A 1 137 ? 5.968 -11.878 17.767 1.00 88.19 137 VAL A C 1
ATOM 1028 O O . VAL A 1 137 ? 6.182 -10.703 17.467 1.00 88.19 137 VAL A O 1
ATOM 1031 N N . VAL A 1 138 ? 5.668 -12.804 16.859 1.00 89.31 138 VAL A N 1
ATOM 1032 C CA . VAL A 1 138 ? 5.497 -12.495 15.438 1.00 89.31 138 VAL A CA 1
ATOM 1033 C C . VAL A 1 138 ? 4.133 -11.842 15.228 1.00 89.31 138 VAL A C 1
ATOM 1035 O O . VAL A 1 138 ? 3.096 -12.499 15.316 1.00 89.31 138 VAL A O 1
ATOM 1038 N N . THR A 1 139 ? 4.135 -10.547 14.924 1.00 91.62 139 THR A N 1
ATOM 1039 C CA . THR A 1 139 ? 2.947 -9.790 14.513 1.00 91.62 139 THR A CA 1
ATOM 1040 C C . THR A 1 139 ? 2.918 -9.594 12.993 1.00 91.62 139 THR A C 1
ATOM 1042 O O . THR A 1 139 ? 3.942 -9.756 12.317 1.00 91.62 139 THR A O 1
ATOM 1045 N N . PRO A 1 140 ? 1.751 -9.268 12.401 1.00 92.75 140 PRO A N 1
ATOM 1046 C CA . PRO A 1 140 ? 1.692 -8.874 10.998 1.00 92.75 140 PRO A CA 1
ATOM 1047 C C . PRO A 1 140 ? 2.625 -7.683 10.703 1.00 92.75 140 PRO A C 1
ATOM 1049 O O . PRO A 1 140 ? 2.766 -6.795 11.542 1.00 92.75 140 PRO A O 1
ATOM 1052 N N . PRO A 1 141 ? 3.227 -7.610 9.503 1.00 93.56 141 PRO A N 1
ATOM 1053 C CA . PRO A 1 141 ? 4.254 -6.615 9.193 1.00 93.56 141 PRO A CA 1
ATOM 1054 C C . PRO A 1 141 ? 3.686 -5.196 9.121 1.00 93.56 141 PRO A C 1
ATOM 1056 O O . PRO A 1 141 ? 2.611 -5.002 8.558 1.00 93.56 141 PRO A O 1
ATOM 1059 N N . LEU A 1 142 ? 4.430 -4.196 9.599 1.00 95.69 142 LEU A N 1
ATOM 1060 C CA . LEU A 1 142 ? 4.107 -2.779 9.419 1.00 95.69 142 LEU A CA 1
ATOM 1061 C C . LEU A 1 142 ? 4.607 -2.280 8.058 1.00 95.69 142 LEU A C 1
ATOM 1063 O O . LEU A 1 142 ? 5.809 -2.157 7.804 1.00 95.69 142 LEU A O 1
ATOM 1067 N N . TYR A 1 143 ? 3.680 -1.983 7.151 1.00 96.31 143 TYR A N 1
ATOM 1068 C CA . TYR A 1 143 ? 4.041 -1.512 5.819 1.00 96.31 143 TYR A CA 1
ATOM 1069 C C . TYR A 1 143 ? 4.500 -0.058 5.880 1.00 96.31 143 TYR A C 1
ATOM 1071 O O . TYR A 1 143 ? 3.766 0.810 6.339 1.00 96.31 143 TYR A O 1
ATOM 1079 N N . GLY A 1 144 ? 5.714 0.208 5.391 1.00 94.44 144 GLY A N 1
ATOM 1080 C CA . GLY A 1 144 ? 6.284 1.556 5.365 1.00 94.44 144 GLY A CA 1
ATOM 1081 C C . GLY A 1 144 ? 7.059 1.963 6.621 1.00 94.44 144 GLY A C 1
ATOM 1082 O O . GLY A 1 144 ? 7.529 3.094 6.649 1.00 94.44 144 GLY A O 1
ATOM 1083 N N . GLN A 1 145 ? 7.268 1.063 7.596 1.00 94.44 145 GLN A N 1
ATOM 1084 C CA . GLN A 1 145 ? 7.916 1.372 8.888 1.00 94.44 145 GLN A CA 1
ATOM 1085 C C . GLN A 1 145 ? 9.246 2.134 8.737 1.00 94.44 145 GLN A C 1
ATOM 1087 O O . GLN A 1 145 ? 9.473 3.156 9.372 1.00 94.44 145 GLN A O 1
ATOM 1092 N N . TRP A 1 146 ? 10.088 1.716 7.786 1.00 92.31 146 TRP A N 1
ATOM 1093 C CA . TRP A 1 146 ? 11.392 2.339 7.530 1.00 92.31 146 TRP A CA 1
ATOM 1094 C C . TRP A 1 146 ? 11.298 3.722 6.876 1.00 92.31 146 TRP A C 1
ATOM 1096 O O . TRP A 1 146 ? 12.200 4.533 7.039 1.00 92.31 146 TRP A O 1
ATOM 1106 N N . HIS A 1 147 ? 10.226 3.987 6.125 1.00 92.38 147 HIS A N 1
ATOM 1107 C CA . HIS A 1 147 ? 10.009 5.273 5.453 1.00 92.38 147 HIS A CA 1
ATOM 1108 C C . HIS A 1 147 ? 9.314 6.277 6.376 1.00 92.38 147 HIS A C 1
ATOM 1110 O O . HIS A 1 147 ? 9.574 7.471 6.280 1.00 92.38 147 HIS A O 1
ATOM 1116 N N . ALA A 1 148 ? 8.436 5.788 7.255 1.00 94.12 148 ALA A N 1
ATOM 1117 C CA . ALA A 1 148 ? 7.815 6.584 8.306 1.00 94.12 148 ALA A CA 1
ATOM 1118 C C . ALA A 1 148 ? 8.767 6.836 9.486 1.00 94.12 148 ALA A C 1
ATOM 1120 O O . ALA A 1 148 ? 8.571 7.809 10.199 1.00 94.12 148 ALA A O 1
ATOM 1121 N N . ALA A 1 149 ? 9.795 5.993 9.653 1.00 94.50 149 ALA A N 1
ATOM 1122 C CA . ALA A 1 149 ? 10.614 5.907 10.864 1.00 94.50 149 ALA A CA 1
ATOM 1123 C C . ALA A 1 149 ? 9.775 5.620 12.125 1.00 94.50 149 ALA A C 1
ATOM 1125 O O . ALA A 1 149 ? 10.079 6.112 13.206 1.00 94.50 149 ALA A O 1
ATOM 1126 N N . GLU A 1 150 ? 8.741 4.793 11.965 1.00 94.69 150 GLU A N 1
ATOM 1127 C CA . GLU A 1 150 ? 7.796 4.402 13.013 1.00 94.69 150 GLU A CA 1
ATOM 1128 C C . GLU A 1 150 ? 7.820 2.885 13.179 1.00 94.69 150 GLU A C 1
ATOM 1130 O O . GLU A 1 150 ? 7.843 2.140 12.195 1.00 94.69 150 GLU A O 1
ATOM 1135 N N . ASP A 1 151 ? 7.784 2.424 14.422 1.00 92.44 151 ASP A N 1
ATOM 1136 C CA . ASP A 1 151 ? 7.725 1.015 14.814 1.00 92.44 151 ASP A CA 1
ATOM 1137 C C . ASP A 1 151 ? 6.359 0.626 15.411 1.00 92.44 151 ASP A C 1
ATOM 1139 O O . ASP A 1 151 ? 6.162 -0.514 15.834 1.00 92.44 151 ASP A O 1
ATOM 1143 N N . GLU A 1 152 ? 5.396 1.553 15.407 1.00 94.81 152 GLU A N 1
ATOM 1144 C CA . GLU A 1 152 ? 4.021 1.337 15.841 1.00 94.81 152 GLU A CA 1
ATOM 1145 C C . GLU A 1 152 ? 3.033 2.246 15.094 1.00 94.81 152 GLU A C 1
ATOM 1147 O O . GLU A 1 152 ? 3.412 3.294 14.579 1.00 94.81 152 GLU A O 1
ATOM 1152 N N . VAL A 1 153 ? 1.757 1.853 15.016 1.00 95.56 153 VAL A N 1
ATOM 1153 C CA . VAL A 1 153 ? 0.703 2.692 14.407 1.00 95.56 153 VAL A CA 1
ATOM 1154 C C . VAL A 1 153 ? 0.046 3.612 15.443 1.00 95.56 153 VAL A C 1
ATOM 1156 O O . VAL A 1 153 ? -0.099 3.229 16.607 1.00 95.56 153 VAL A O 1
ATOM 1159 N N . GLY A 1 154 ? -0.411 4.791 15.006 1.00 92.50 154 GLY A N 1
ATOM 1160 C CA . GLY A 1 154 ? -1.122 5.793 15.813 1.00 92.50 154 GLY A CA 1
ATOM 1161 C C . GLY A 1 154 ? -0.278 6.970 16.324 1.00 92.50 154 GLY A C 1
ATOM 1162 O O . GLY A 1 154 ? -0.846 7.939 16.828 1.00 92.50 154 GLY A O 1
ATOM 1163 N N . THR A 1 155 ? 1.051 6.907 16.210 1.00 86.62 155 THR A N 1
ATOM 1164 C CA . THR A 1 155 ? 1.993 7.967 16.638 1.00 86.62 155 THR A CA 1
ATOM 1165 C C . THR A 1 155 ? 2.573 8.768 15.477 1.00 86.62 155 THR A C 1
ATOM 1167 O O . THR A 1 155 ? 3.016 9.901 15.669 1.00 86.62 155 THR A O 1
ATOM 1170 N N . GLY A 1 156 ? 2.560 8.178 14.283 1.00 87.94 156 GLY A N 1
ATOM 1171 C CA . GLY A 1 156 ? 3.265 8.673 13.113 1.00 87.94 156 GLY A CA 1
ATOM 1172 C C . GLY A 1 156 ? 2.437 9.530 12.154 1.00 87.94 156 GLY A C 1
ATOM 1173 O O . GLY A 1 156 ? 1.368 10.047 12.488 1.00 87.94 156 GLY A O 1
ATOM 1174 N N . PRO A 1 157 ? 2.928 9.707 10.916 1.00 95.00 157 PRO A N 1
ATOM 1175 C CA . PRO A 1 157 ? 2.209 10.453 9.896 1.00 95.00 157 PRO A CA 1
ATOM 1176 C C . PRO A 1 157 ? 0.936 9.715 9.461 1.00 95.00 157 PRO A C 1
ATOM 1178 O O . PRO A 1 157 ? 0.918 8.493 9.334 1.00 95.00 157 PRO A O 1
ATOM 1181 N N . THR A 1 158 ? -0.114 10.468 9.126 1.00 94.75 158 THR A N 1
ATOM 1182 C CA . THR A 1 158 ? -1.442 9.917 8.793 1.00 94.75 158 THR A CA 1
ATOM 1183 C C . THR A 1 158 ? -1.419 8.874 7.676 1.00 94.75 158 THR A C 1
ATOM 1185 O O . THR A 1 158 ? -2.139 7.885 7.744 1.00 94.75 158 THR A O 1
ATOM 1188 N N . TRP A 1 159 ? -0.554 9.042 6.671 1.00 95.25 159 TRP A N 1
ATOM 1189 C CA . TRP A 1 159 ? -0.436 8.080 5.573 1.00 95.25 159 TRP A CA 1
ATOM 1190 C C . TRP A 1 159 ? 0.030 6.695 6.047 1.00 95.25 159 TRP A C 1
ATOM 1192 O O . TRP A 1 159 ? -0.333 5.687 5.440 1.00 95.25 159 TRP A O 1
ATOM 1202 N N . PHE A 1 160 ? 0.843 6.634 7.107 1.00 97.00 160 PHE A N 1
ATOM 1203 C CA . PHE A 1 160 ? 1.355 5.378 7.647 1.00 97.00 160 PHE A CA 1
ATOM 1204 C C . PHE A 1 160 ? 0.226 4.596 8.318 1.00 97.00 160 PHE A C 1
ATOM 1206 O O . PHE A 1 160 ? 0.062 3.399 8.060 1.00 97.00 160 PHE A O 1
ATOM 1213 N N . ASP A 1 161 ? -0.614 5.294 9.078 1.00 95.75 161 ASP A N 1
ATOM 1214 C CA . ASP A 1 161 ? -1.835 4.736 9.648 1.00 95.75 161 ASP A CA 1
ATOM 1215 C C . ASP A 1 161 ? -2.833 4.348 8.554 1.00 95.75 161 ASP A C 1
ATOM 1217 O O . ASP A 1 161 ? -3.381 3.253 8.604 1.00 95.75 161 ASP A O 1
ATOM 1221 N N . ASP A 1 162 ? -3.021 5.160 7.512 1.00 94.12 162 ASP A N 1
ATOM 1222 C CA . ASP A 1 162 ? -3.948 4.850 6.415 1.00 94.12 162 ASP A CA 1
ATOM 1223 C C . ASP A 1 162 ? -3.565 3.571 5.661 1.00 94.12 162 ASP A C 1
ATOM 1225 O O . ASP A 1 162 ? -4.436 2.777 5.294 1.00 94.12 162 ASP A O 1
ATOM 1229 N N . VAL A 1 163 ? -2.269 3.352 5.419 1.00 95.62 163 VAL A N 1
ATOM 1230 C CA . VAL A 1 163 ? -1.771 2.139 4.750 1.00 95.62 163 VAL A CA 1
ATOM 1231 C C . VAL A 1 163 ? -1.955 0.903 5.628 1.00 95.62 163 VAL A C 1
ATOM 1233 O O . VAL A 1 163 ? -2.212 -0.190 5.116 1.00 95.62 163 VAL A O 1
ATOM 1236 N N . ASN A 1 164 ? -1.819 1.061 6.945 1.00 96.25 164 ASN A N 1
ATOM 1237 C CA . ASN A 1 164 ? -1.827 -0.056 7.877 1.00 96.25 164 ASN A CA 1
ATOM 1238 C C . ASN A 1 164 ? -3.219 -0.365 8.455 1.00 96.25 164 ASN A C 1
ATOM 1240 O O . ASN A 1 164 ? -3.531 -1.536 8.660 1.00 96.25 164 ASN A O 1
ATOM 1244 N N . LEU A 1 165 ? -4.059 0.630 8.712 1.00 95.62 165 LEU A N 1
ATOM 1245 C CA . LEU A 1 165 ? -5.337 0.477 9.409 1.00 95.62 165 LEU A CA 1
ATOM 1246 C C . LEU A 1 165 ? -6.536 0.329 8.468 1.00 95.62 165 LEU A C 1
ATOM 1248 O O . LEU A 1 165 ? -7.590 -0.130 8.909 1.00 95.62 165 LEU A O 1
ATOM 1252 N N . ASP A 1 166 ? -6.400 0.674 7.183 1.00 94.75 166 ASP A N 1
ATOM 1253 C CA . ASP A 1 166 ? -7.406 0.356 6.167 1.00 94.75 166 ASP A CA 1
ATOM 1254 C C . ASP A 1 166 ? -7.111 -1.012 5.529 1.00 94.75 166 ASP A C 1
ATOM 1256 O O . ASP A 1 166 ? -6.065 -1.179 4.888 1.00 94.75 166 ASP A O 1
ATOM 1260 N N . PRO A 1 167 ? -8.022 -2.002 5.632 1.00 94.06 167 PRO A N 1
ATOM 1261 C CA . PRO A 1 167 ? -7.792 -3.328 5.064 1.00 94.06 167 PRO A CA 1
ATOM 1262 C C . PRO A 1 167 ? -7.547 -3.283 3.548 1.00 94.06 167 PRO A C 1
ATOM 1264 O O . PRO A 1 167 ? -6.778 -4.088 3.026 1.00 94.06 167 PRO A O 1
ATOM 1267 N N . ARG A 1 168 ? -8.137 -2.323 2.825 1.00 93.81 168 ARG A N 1
ATOM 1268 C CA . ARG A 1 168 ? -7.982 -2.190 1.368 1.00 93.81 168 ARG A CA 1
ATOM 1269 C C . ARG A 1 168 ? -6.573 -1.742 0.995 1.00 93.81 168 ARG A C 1
ATOM 1271 O O . ARG A 1 168 ? -5.988 -2.284 0.058 1.00 93.81 168 ARG A O 1
ATOM 1278 N N . HIS A 1 169 ? -6.019 -0.778 1.730 1.00 94.19 169 HIS A N 1
ATOM 1279 C CA . HIS A 1 169 ? -4.648 -0.316 1.514 1.00 94.19 169 HIS A CA 1
ATOM 1280 C C . HIS A 1 169 ? -3.635 -1.366 1.962 1.00 94.19 169 HIS A C 1
ATOM 1282 O O . HIS A 1 169 ? -2.653 -1.613 1.262 1.00 94.19 169 HIS A O 1
ATOM 1288 N N . ARG A 1 170 ? -3.922 -2.057 3.068 1.00 94.19 170 ARG A N 1
ATOM 1289 C CA . ARG A 1 170 ? -3.069 -3.119 3.594 1.00 94.19 170 ARG A CA 1
ATOM 1290 C C . ARG A 1 170 ? -2.954 -4.298 2.622 1.00 94.19 170 ARG A C 1
ATOM 1292 O O . ARG A 1 170 ? -1.859 -4.820 2.422 1.00 94.19 170 ARG A O 1
ATOM 1299 N N . ILE A 1 171 ? -4.046 -4.664 1.942 1.00 93.56 171 ILE A N 1
ATOM 1300 C CA . ILE A 1 171 ? -4.031 -5.655 0.850 1.00 93.56 171 ILE A CA 1
ATOM 1301 C C . ILE A 1 171 ? -3.125 -5.197 -0.298 1.00 93.56 171 ILE A C 1
ATOM 1303 O O . ILE A 1 171 ? -2.316 -5.985 -0.787 1.00 93.56 171 ILE A O 1
ATOM 1307 N N . ALA A 1 172 ? -3.223 -3.932 -0.719 1.00 93.00 172 ALA A N 1
ATOM 1308 C CA . ALA A 1 172 ? -2.380 -3.396 -1.787 1.00 93.00 172 ALA A CA 1
ATOM 1309 C C . ALA A 1 172 ? -0.890 -3.390 -1.396 1.00 93.00 172 ALA A C 1
ATOM 1311 O O . ALA A 1 172 ? -0.043 -3.804 -2.189 1.00 93.00 172 ALA A O 1
ATOM 1312 N N . ALA A 1 173 ? -0.570 -2.999 -0.160 1.00 95.06 173 ALA A N 1
ATOM 1313 C CA . ALA A 1 173 ? 0.790 -3.031 0.370 1.00 95.06 173 ALA A CA 1
ATOM 1314 C C . ALA A 1 173 ? 1.336 -4.468 0.476 1.00 95.06 173 ALA A C 1
ATOM 1316 O O . ALA A 1 173 ? 2.483 -4.733 0.100 1.00 95.06 173 ALA A O 1
ATOM 1317 N N . GLY A 1 174 ? 0.501 -5.422 0.897 1.00 94.50 174 GLY A N 1
ATOM 1318 C CA . GLY A 1 174 ? 0.842 -6.844 0.914 1.00 94.50 174 GLY A CA 1
ATOM 1319 C C . GLY A 1 174 ? 1.102 -7.407 -0.483 1.00 94.50 174 GLY A C 1
ATOM 1320 O O . GLY A 1 174 ? 2.110 -8.080 -0.694 1.00 94.50 174 GLY A O 1
ATOM 1321 N N . ALA A 1 175 ? 0.261 -7.073 -1.464 1.00 93.19 175 ALA A N 1
ATOM 1322 C CA . ALA A 1 175 ? 0.462 -7.471 -2.856 1.00 93.19 175 ALA A CA 1
ATOM 1323 C C . ALA A 1 175 ? 1.753 -6.872 -3.443 1.00 93.19 175 ALA A C 1
ATOM 1325 O O . ALA A 1 175 ? 2.537 -7.585 -4.069 1.00 93.19 175 ALA A O 1
ATOM 1326 N N . GLY A 1 176 ? 2.026 -5.589 -3.184 1.00 92.00 176 GLY A N 1
ATOM 1327 C CA . GLY A 1 176 ? 3.292 -4.952 -3.562 1.00 92.00 176 GLY A CA 1
ATOM 1328 C C . GLY A 1 176 ? 4.501 -5.647 -2.931 1.00 92.00 176 GLY A C 1
ATOM 1329 O O . GLY A 1 176 ? 5.496 -5.906 -3.607 1.00 92.00 176 GLY A O 1
ATOM 1330 N N . THR A 1 177 ? 4.383 -6.052 -1.664 1.00 93.62 177 THR A N 1
ATOM 1331 C CA . THR A 1 177 ? 5.418 -6.830 -0.969 1.00 93.62 177 THR A CA 1
ATOM 1332 C C . THR A 1 177 ? 5.682 -8.172 -1.651 1.00 93.62 177 THR A C 1
ATOM 1334 O O . THR A 1 177 ? 6.841 -8.535 -1.833 1.00 93.62 177 THR A O 1
ATOM 1337 N N . GLN A 1 178 ? 4.644 -8.888 -2.095 1.00 94.75 178 GLN A N 1
ATOM 1338 C CA . GLN A 1 178 ? 4.809 -10.153 -2.826 1.00 94.75 178 GLN A CA 1
ATOM 1339 C C . GLN A 1 178 ? 5.539 -9.965 -4.161 1.00 94.75 178 GLN A C 1
ATOM 1341 O O . GLN A 1 178 ? 6.381 -10.785 -4.523 1.00 94.75 178 GLN A O 1
ATOM 1346 N N . VAL A 1 179 ? 5.256 -8.875 -4.882 1.00 94.38 179 VAL A N 1
ATOM 1347 C CA . VAL A 1 179 ? 5.969 -8.539 -6.125 1.00 94.38 179 VAL A CA 1
ATOM 1348 C C . VAL A 1 179 ? 7.446 -8.277 -5.841 1.00 94.38 179 VAL A C 1
ATOM 1350 O O . VAL A 1 179 ? 8.305 -8.859 -6.500 1.00 94.38 179 VAL A O 1
ATOM 1353 N N . VAL A 1 180 ? 7.752 -7.465 -4.824 1.00 92.62 180 VAL A N 1
ATOM 1354 C CA . VAL A 1 180 ? 9.140 -7.201 -4.418 1.00 92.62 180 VAL A CA 1
ATOM 1355 C C . VAL A 1 180 ? 9.840 -8.496 -4.025 1.00 92.62 180 VAL A C 1
ATOM 1357 O O . VAL A 1 180 ? 10.950 -8.730 -4.485 1.00 92.62 180 VAL A O 1
ATOM 1360 N N . GLN A 1 181 ? 9.189 -9.353 -3.231 1.00 93.38 181 GLN A N 1
ATOM 1361 C CA . GLN A 1 181 ? 9.719 -10.657 -2.820 1.00 93.38 181 GLN A CA 1
ATOM 1362 C C . GLN A 1 181 ? 10.030 -11.566 -4.013 1.00 93.38 181 GLN A C 1
ATOM 1364 O O . GLN A 1 181 ? 11.080 -12.205 -4.050 1.00 93.38 181 GLN A O 1
ATOM 1369 N N . LYS A 1 182 ? 9.150 -11.589 -5.014 1.00 96.94 182 LYS A N 1
ATOM 1370 C CA . LYS A 1 182 ? 9.347 -12.371 -6.235 1.00 96.94 182 LYS A CA 1
ATOM 1371 C C . LYS A 1 182 ? 10.540 -11.872 -7.056 1.00 96.94 182 LYS A C 1
ATOM 1373 O O . LYS A 1 182 ? 11.315 -12.684 -7.559 1.00 96.94 182 LYS A O 1
ATOM 1378 N N . GLU A 1 183 ? 10.712 -10.556 -7.157 1.00 95.50 183 GLU A N 1
ATOM 1379 C CA . GLU A 1 183 ? 11.725 -9.924 -8.012 1.00 95.50 183 GLU A CA 1
ATOM 1380 C C . GLU A 1 183 ? 13.002 -9.494 -7.259 1.00 95.50 183 GLU A C 1
ATOM 1382 O O . GLU A 1 183 ? 13.845 -8.795 -7.823 1.00 95.50 183 GLU A O 1
ATOM 1387 N N . GLN A 1 184 ? 13.202 -9.932 -6.005 1.00 93.62 184 GLN A N 1
ATOM 1388 C CA . GLN A 1 184 ? 14.293 -9.469 -5.123 1.00 93.62 184 GLN A CA 1
ATOM 1389 C C . GLN A 1 184 ? 15.670 -9.465 -5.786 1.00 93.62 184 GLN A C 1
ATOM 1391 O O . GLN A 1 184 ? 16.420 -8.504 -5.649 1.00 93.62 184 GLN A O 1
ATOM 1396 N N . ARG A 1 185 ? 16.014 -10.532 -6.518 1.00 92.19 185 ARG A N 1
ATOM 1397 C CA . ARG A 1 185 ? 17.327 -10.648 -7.172 1.00 92.19 185 ARG A CA 1
ATOM 1398 C C . ARG A 1 185 ? 17.513 -9.620 -8.281 1.00 92.19 185 ARG A C 1
ATOM 1400 O O . ARG A 1 185 ? 18.591 -9.045 -8.388 1.00 92.19 185 ARG A O 1
ATOM 1407 N N . GLN A 1 186 ? 16.479 -9.394 -9.088 1.00 94.81 186 GLN A N 1
ATOM 1408 C CA . GLN A 1 186 ? 16.534 -8.417 -10.172 1.00 94.81 186 GLN A CA 1
ATOM 1409 C C . GLN A 1 186 ? 16.591 -7.001 -9.605 1.00 94.81 186 GLN A C 1
ATOM 1411 O O . GLN A 1 186 ? 17.448 -6.223 -10.008 1.00 94.81 186 GLN A O 1
ATOM 1416 N N . LEU A 1 187 ? 15.752 -6.703 -8.609 1.00 92.88 187 LEU A N 1
ATOM 1417 C CA . LEU A 1 187 ? 15.751 -5.411 -7.926 1.00 92.88 187 LEU A CA 1
ATOM 1418 C C . LEU A 1 187 ? 17.098 -5.124 -7.254 1.00 92.88 187 LEU A C 1
ATOM 1420 O O . LEU A 1 187 ? 17.623 -4.025 -7.405 1.00 92.88 187 LEU A O 1
ATOM 1424 N N . LEU A 1 188 ? 17.695 -6.112 -6.579 1.00 93.00 188 LEU A N 1
ATOM 1425 C CA . LEU A 1 188 ? 19.018 -5.974 -5.973 1.00 93.00 188 LEU A CA 1
ATOM 1426 C C . LEU A 1 188 ? 20.093 -5.735 -7.040 1.00 93.00 188 LEU A C 1
ATOM 1428 O O . LEU A 1 188 ? 20.892 -4.816 -6.897 1.00 93.00 188 LEU A O 1
ATOM 1432 N N . ALA A 1 189 ? 20.095 -6.511 -8.127 1.00 92.31 189 ALA A N 1
ATOM 1433 C CA . ALA A 1 189 ? 21.034 -6.318 -9.230 1.00 92.31 189 ALA A CA 1
ATOM 1434 C C . ALA A 1 189 ? 20.903 -4.920 -9.863 1.00 92.31 189 ALA A C 1
ATOM 1436 O O . ALA A 1 189 ? 21.908 -4.247 -10.079 1.00 92.31 189 ALA A O 1
ATOM 1437 N N . SER A 1 190 ? 19.675 -4.449 -10.101 1.00 91.44 190 SER A N 1
ATOM 1438 C CA . SER A 1 190 ? 19.417 -3.094 -10.598 1.00 91.44 190 SER A CA 1
ATOM 1439 C C . SER A 1 190 ? 19.840 -2.013 -9.602 1.00 91.44 190 SER A C 1
ATOM 1441 O O . SER A 1 190 ? 20.394 -0.998 -10.019 1.00 91.44 190 SER A O 1
ATOM 1443 N N . ALA A 1 191 ? 19.628 -2.219 -8.300 1.00 89.00 191 ALA A N 1
ATOM 1444 C CA . ALA A 1 191 ? 20.073 -1.288 -7.266 1.00 89.00 191 ALA A CA 1
ATOM 1445 C C . ALA A 1 191 ? 21.606 -1.180 -7.224 1.00 89.00 191 ALA A C 1
ATOM 1447 O O . ALA A 1 191 ? 22.135 -0.074 -7.133 1.00 89.00 191 ALA A O 1
ATOM 1448 N N . TRP A 1 192 ? 22.326 -2.298 -7.366 1.00 86.62 192 TRP A N 1
ATOM 1449 C CA . TRP A 1 192 ? 23.789 -2.297 -7.467 1.00 86.62 192 TRP A CA 1
ATOM 1450 C C . TRP A 1 192 ? 24.292 -1.575 -8.719 1.00 86.62 192 TRP A C 1
ATOM 1452 O O . TRP A 1 192 ? 25.218 -0.771 -8.622 1.00 86.62 192 TRP A O 1
ATOM 1462 N N . ASP A 1 193 ? 23.669 -1.808 -9.876 1.00 88.62 193 ASP A N 1
ATOM 1463 C CA . ASP A 1 193 ? 24.009 -1.106 -11.120 1.00 88.62 193 ASP A CA 1
ATOM 1464 C C . ASP A 1 193 ? 23.791 0.416 -10.993 1.00 88.62 193 ASP A C 1
ATOM 1466 O O . ASP A 1 193 ? 24.645 1.218 -11.374 1.00 88.62 193 ASP A O 1
ATOM 1470 N N . GLN A 1 194 ? 22.686 0.838 -10.369 1.00 82.94 194 GLN A N 1
ATOM 1471 C CA . GLN A 1 194 ? 22.410 2.253 -10.098 1.00 82.94 194 GLN A CA 1
ATOM 1472 C C . GLN A 1 194 ? 23.397 2.871 -9.094 1.00 82.94 194 GLN A C 1
ATOM 1474 O O . GLN A 1 194 ? 23.881 3.990 -9.301 1.00 82.94 194 GLN A O 1
ATOM 1479 N N . ALA A 1 195 ? 23.735 2.149 -8.023 1.00 81.69 195 ALA A N 1
ATOM 1480 C CA . ALA A 1 195 ? 24.716 2.602 -7.041 1.00 81.69 195 ALA A CA 1
ATOM 1481 C C . ALA A 1 195 ? 26.109 2.770 -7.673 1.00 81.69 195 ALA A C 1
ATOM 1483 O O . ALA A 1 195 ? 26.767 3.786 -7.440 1.00 81.69 195 ALA A O 1
ATOM 1484 N N . GLY A 1 196 ? 26.517 1.838 -8.542 1.00 76.88 196 GLY A N 1
ATOM 1485 C CA . GLY A 1 196 ? 27.757 1.938 -9.316 1.00 76.88 196 GLY A CA 1
ATOM 1486 C C . GLY A 1 196 ? 27.798 3.186 -10.203 1.00 76.88 196 GLY A C 1
ATOM 1487 O O . GLY A 1 196 ? 28.781 3.927 -10.190 1.00 76.88 196 GLY A O 1
ATOM 1488 N N . LYS A 1 197 ? 26.693 3.491 -10.895 1.00 79.00 197 LYS A N 1
ATOM 1489 C CA . LYS A 1 197 ? 26.565 4.693 -11.743 1.00 79.00 197 LYS A CA 1
ATOM 1490 C C . LYS A 1 197 ? 26.611 6.001 -10.950 1.00 79.00 197 LYS A C 1
ATOM 1492 O O . LYS A 1 197 ? 27.106 7.007 -11.450 1.00 79.00 197 LYS A O 1
ATOM 1497 N N . THR A 1 198 ? 26.140 6.012 -9.703 1.00 75.94 198 THR A N 1
ATOM 1498 C CA . THR A 1 198 ? 26.117 7.232 -8.875 1.00 75.94 198 THR A CA 1
ATOM 1499 C C . THR A 1 198 ? 27.527 7.710 -8.519 1.00 75.94 198 THR A C 1
ATOM 1501 O O . THR A 1 198 ? 27.779 8.914 -8.489 1.00 75.94 198 THR A O 1
ATOM 1504 N N . ALA A 1 199 ? 28.472 6.790 -8.306 1.00 76.44 199 ALA A N 1
ATOM 1505 C CA . ALA A 1 199 ? 29.870 7.148 -8.068 1.00 76.44 199 ALA A CA 1
ATOM 1506 C C . ALA A 1 199 ? 30.484 7.876 -9.279 1.00 76.44 199 ALA A C 1
ATOM 1508 O O . ALA A 1 199 ? 31.105 8.927 -9.114 1.00 76.44 199 ALA A O 1
ATOM 1509 N N . GLU A 1 200 ? 30.236 7.372 -10.491 1.00 80.25 200 GLU A N 1
ATOM 1510 C CA . GLU A 1 200 ? 30.690 7.987 -11.744 1.00 80.25 200 GLU A CA 1
ATOM 1511 C C . GLU A 1 200 ? 30.045 9.365 -11.976 1.00 80.25 200 GLU A C 1
ATOM 1513 O O . GLU A 1 200 ? 30.736 10.340 -12.286 1.00 80.25 200 GLU A O 1
ATOM 1518 N N . VAL A 1 201 ? 28.734 9.486 -11.736 1.00 79.06 201 VAL A N 1
ATOM 1519 C CA . VAL A 1 201 ? 28.007 10.764 -11.827 1.00 79.06 201 VAL A CA 1
ATOM 1520 C C . VAL A 1 201 ? 28.548 11.787 -10.820 1.00 79.06 201 VAL A C 1
ATOM 1522 O O . VAL A 1 201 ? 28.751 12.950 -11.173 1.00 79.06 201 VAL A O 1
ATOM 1525 N N . ASN A 1 202 ? 28.847 11.375 -9.585 1.00 80.12 202 ASN A N 1
ATOM 1526 C CA . ASN A 1 202 ? 29.422 12.252 -8.561 1.00 80.12 202 ASN A CA 1
ATOM 1527 C C . ASN A 1 202 ? 30.853 12.697 -8.896 1.00 80.12 202 ASN A C 1
ATOM 1529 O O . ASN A 1 202 ? 31.235 13.831 -8.596 1.00 80.12 202 ASN A O 1
ATOM 1533 N N . ASP A 1 203 ? 31.656 11.829 -9.512 1.00 84.44 203 ASP A N 1
ATOM 1534 C CA . ASP A 1 203 ? 32.981 12.177 -10.037 1.00 84.44 203 ASP A CA 1
ATOM 1535 C C . ASP A 1 203 ? 32.879 13.218 -11.157 1.00 84.44 203 ASP A C 1
ATOM 1537 O O . ASP A 1 203 ? 33.601 14.220 -11.151 1.00 84.44 203 ASP A O 1
ATOM 1541 N N . MET A 1 204 ? 31.941 13.026 -12.088 1.00 88.25 204 MET A N 1
ATOM 1542 C CA . MET A 1 204 ? 31.666 13.985 -13.156 1.00 88.25 204 MET A CA 1
ATOM 1543 C C . MET A 1 204 ? 31.209 15.339 -12.593 1.00 88.25 204 MET A C 1
ATOM 1545 O O . MET A 1 204 ? 31.736 16.376 -12.999 1.00 88.25 204 MET A O 1
ATOM 1549 N N . LEU A 1 205 ? 30.292 15.348 -11.617 1.00 86.75 205 LEU A N 1
ATOM 1550 C CA . LEU A 1 205 ? 29.831 16.567 -10.945 1.00 86.75 205 LEU A CA 1
ATOM 1551 C C . LEU A 1 205 ? 30.975 17.296 -10.233 1.00 86.75 205 LEU A C 1
ATOM 1553 O O . LEU A 1 205 ? 31.101 18.511 -10.387 1.00 86.75 205 LEU A O 1
ATOM 1557 N N . ARG A 1 206 ? 31.852 16.578 -9.518 1.00 88.38 206 ARG A N 1
ATOM 1558 C CA . ARG A 1 206 ? 33.041 17.173 -8.882 1.00 88.38 206 ARG A CA 1
ATOM 1559 C C . ARG A 1 206 ? 33.974 17.816 -9.906 1.00 88.38 206 ARG A C 1
ATOM 1561 O O . ARG A 1 206 ? 34.421 18.943 -9.698 1.00 88.38 206 ARG A O 1
ATOM 1568 N N . ARG A 1 207 ? 34.232 17.152 -11.038 1.00 89.06 207 ARG A N 1
ATOM 1569 C CA . ARG A 1 207 ? 35.056 17.712 -12.129 1.00 89.06 207 ARG A CA 1
ATOM 1570 C C . ARG A 1 207 ? 34.411 18.953 -12.746 1.00 89.06 207 ARG A C 1
ATOM 1572 O O . ARG A 1 207 ? 35.100 19.948 -12.954 1.00 89.06 207 ARG A O 1
ATOM 1579 N N . ALA A 1 208 ? 33.099 18.932 -12.975 1.00 90.00 208 ALA A N 1
ATOM 1580 C CA . ALA A 1 208 ? 32.358 20.081 -13.493 1.00 90.00 208 ALA A CA 1
ATOM 1581 C C . ALA A 1 208 ? 32.370 21.270 -12.514 1.00 90.00 208 ALA A C 1
ATOM 1583 O O . ALA A 1 208 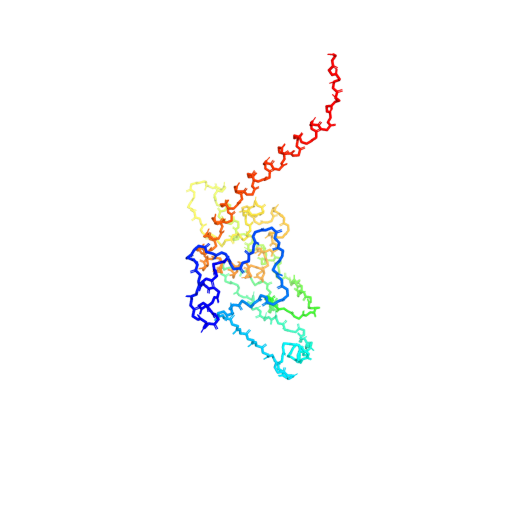? 32.560 22.414 -12.929 1.00 90.00 208 ALA A O 1
ATOM 1584 N N . GLN A 1 209 ? 32.232 21.014 -11.209 1.00 89.81 209 GLN A N 1
ATOM 1585 C CA . GLN A 1 209 ? 32.339 22.037 -10.166 1.00 89.81 209 GLN A CA 1
ATOM 1586 C C . GLN A 1 209 ? 33.751 22.635 -10.094 1.00 89.81 209 GLN A C 1
ATOM 1588 O O . GLN A 1 209 ? 33.878 23.858 -10.013 1.00 89.81 209 GLN A O 1
ATOM 1593 N N . MET A 1 210 ? 34.803 21.812 -10.196 1.00 87.75 210 MET A N 1
ATOM 1594 C CA . MET A 1 210 ? 36.188 22.297 -10.255 1.00 87.75 210 MET A CA 1
ATOM 1595 C C . MET A 1 210 ? 36.458 23.128 -11.513 1.00 87.75 210 MET A C 1
ATOM 1597 O O . MET A 1 210 ? 37.033 24.208 -11.411 1.00 87.75 210 MET A O 1
ATOM 1601 N N . ALA A 1 211 ? 35.992 22.684 -12.683 1.00 88.88 211 ALA A N 1
ATOM 1602 C CA . ALA A 1 211 ? 36.108 23.449 -13.924 1.00 88.88 211 ALA A CA 1
ATOM 1603 C C . ALA A 1 211 ? 35.380 24.798 -13.822 1.00 88.88 211 ALA A C 1
ATOM 1605 O O . ALA A 1 211 ? 35.935 25.835 -14.180 1.00 88.88 211 ALA A O 1
ATOM 1606 N N . ARG A 1 212 ? 34.168 24.813 -13.251 1.00 87.38 212 ARG A N 1
ATOM 1607 C CA . ARG A 1 212 ? 33.418 26.048 -12.988 1.00 87.38 212 ARG A CA 1
ATOM 1608 C C . ARG A 1 212 ? 34.178 26.983 -12.046 1.00 87.38 212 ARG A C 1
ATOM 1610 O O . ARG A 1 212 ? 34.255 28.177 -12.323 1.00 87.38 212 ARG A O 1
ATOM 1617 N N . TRP A 1 213 ? 34.752 26.461 -10.961 1.00 88.81 213 TRP A N 1
ATOM 1618 C CA . TRP A 1 213 ? 35.563 27.251 -10.031 1.00 88.81 213 TRP A CA 1
ATOM 1619 C C . TRP A 1 213 ? 36.818 27.824 -10.708 1.00 88.81 213 TRP A C 1
ATOM 1621 O O . TRP A 1 213 ? 37.112 29.010 -10.551 1.00 88.81 213 TRP A O 1
ATOM 1631 N N . ALA A 1 214 ? 37.509 27.029 -11.529 1.00 85.94 214 ALA A N 1
ATOM 1632 C CA . ALA A 1 214 ? 38.665 27.471 -12.307 1.00 85.94 214 ALA A CA 1
ATOM 1633 C C . ALA A 1 214 ? 38.294 28.569 -13.321 1.00 85.94 214 ALA A C 1
ATOM 1635 O O . ALA A 1 214 ? 38.986 29.577 -13.421 1.00 85.94 214 ALA A O 1
ATOM 1636 N N . CYS A 1 215 ? 37.165 28.439 -14.026 1.00 83.94 215 CYS A N 1
ATOM 1637 C CA . CYS A 1 215 ? 36.684 29.482 -14.935 1.00 83.94 215 CYS A CA 1
ATOM 1638 C C . CYS A 1 215 ? 36.334 30.783 -14.200 1.00 83.94 215 CYS A C 1
ATOM 1640 O O . CYS A 1 215 ? 36.646 31.866 -14.692 1.00 83.94 215 CYS A O 1
ATOM 1642 N N . ILE A 1 216 ? 35.696 30.699 -13.028 1.00 84.88 216 ILE A N 1
ATOM 1643 C CA . ILE A 1 216 ? 35.349 31.882 -12.224 1.00 84.88 216 ILE A CA 1
ATOM 1644 C C . ILE A 1 216 ? 36.616 32.579 -11.712 1.00 84.88 216 ILE A C 1
ATOM 1646 O O . ILE A 1 216 ? 36.721 33.799 -11.811 1.00 84.88 216 ILE A O 1
ATOM 1650 N N . THR A 1 217 ? 37.592 31.823 -11.210 1.00 82.62 217 THR A N 1
ATOM 1651 C CA . THR A 1 217 ? 38.856 32.384 -10.706 1.00 82.62 217 THR A CA 1
ATOM 1652 C C . THR A 1 217 ? 39.730 32.954 -11.822 1.00 82.62 217 THR A C 1
ATOM 1654 O O . THR A 1 217 ? 40.289 34.034 -11.650 1.00 82.62 217 THR A O 1
ATOM 1657 N N . ALA A 1 218 ? 39.793 32.303 -12.987 1.00 74.62 218 ALA A N 1
ATOM 1658 C CA . ALA A 1 218 ? 40.483 32.832 -14.163 1.00 74.62 218 ALA A CA 1
ATOM 1659 C C . ALA A 1 218 ? 39.847 34.138 -14.669 1.00 74.62 218 ALA A C 1
ATOM 1661 O O . ALA A 1 218 ? 40.560 35.072 -15.014 1.00 74.62 218 ALA A O 1
ATOM 1662 N N . ARG A 1 219 ? 38.512 34.242 -14.647 1.00 73.25 219 ARG A N 1
ATOM 1663 C CA . ARG A 1 219 ? 37.783 35.457 -15.049 1.00 73.25 219 ARG A CA 1
ATOM 1664 C C . ARG A 1 219 ? 37.901 36.605 -14.037 1.00 73.25 219 ARG A C 1
ATOM 1666 O O . ARG A 1 219 ? 37.678 37.754 -14.400 1.00 73.25 219 ARG A O 1
ATOM 1673 N N . GLY A 1 220 ? 38.220 36.299 -12.779 1.00 67.06 220 GLY A N 1
ATOM 1674 C CA . GLY A 1 220 ? 38.407 37.275 -11.702 1.00 67.06 220 GLY A CA 1
ATOM 1675 C C . GLY A 1 220 ? 39.840 37.793 -11.534 1.00 67.06 220 GLY A C 1
ATOM 1676 O O . GLY A 1 220 ? 40.062 38.640 -10.672 1.00 67.06 220 GLY A O 1
ATOM 1677 N N . ARG A 1 221 ? 40.817 37.303 -12.312 1.00 54.19 221 ARG A N 1
ATOM 1678 C CA . ARG A 1 221 ? 42.191 37.829 -12.299 1.00 54.19 221 ARG A CA 1
ATOM 1679 C C . ARG A 1 221 ? 42.313 39.007 -13.280 1.00 54.19 221 ARG A C 1
ATOM 1681 O O . ARG A 1 221 ? 42.149 38.777 -14.474 1.00 54.19 221 ARG A O 1
ATOM 1688 N N . PRO A 1 222 ? 42.606 40.241 -12.825 1.00 55.25 222 PRO A N 1
ATOM 1689 C CA . PRO A 1 222 ? 42.977 41.321 -13.735 1.00 55.25 222 PRO A CA 1
ATOM 1690 C C . PRO A 1 222 ? 44.338 41.008 -14.373 1.00 55.25 222 PRO A C 1
ATOM 1692 O O . PRO A 1 222 ? 45.260 40.575 -13.678 1.00 55.25 222 PRO A O 1
ATOM 1695 N N . GLU A 1 223 ? 44.449 41.198 -15.690 1.00 59.88 223 GLU A N 1
ATOM 1696 C CA . GLU A 1 223 ? 45.715 41.098 -16.421 1.00 59.88 223 GLU A CA 1
ATOM 1697 C C . GLU A 1 223 ? 46.713 42.096 -15.821 1.00 59.88 223 GLU A C 1
ATOM 1699 O O . GLU A 1 223 ? 46.475 43.304 -15.814 1.00 59.88 223 GLU A O 1
ATOM 1704 N N . VAL A 1 224 ? 47.814 41.586 -15.269 1.00 60.69 224 VAL A N 1
ATOM 1705 C CA . VAL A 1 224 ? 48.945 42.419 -14.855 1.00 60.69 224 VAL A CA 1
ATOM 1706 C C . VAL A 1 224 ? 49.773 42.667 -16.117 1.00 60.69 224 VAL A C 1
ATOM 1708 O O . VAL A 1 224 ? 50.266 41.689 -16.681 1.00 60.69 224 VAL A O 1
ATOM 1711 N N . PRO A 1 225 ? 49.910 43.915 -16.600 1.00 50.06 225 PRO A N 1
ATOM 1712 C CA . PRO A 1 225 ? 50.740 44.191 -17.763 1.00 50.06 225 PRO A CA 1
ATOM 1713 C C . PRO A 1 225 ? 52.214 43.981 -17.391 1.00 50.06 225 PRO A C 1
ATOM 1715 O O . PRO A 1 225 ? 52.687 44.519 -16.387 1.00 50.06 225 PRO A O 1
ATOM 1718 N N . GLU A 1 226 ? 52.919 43.165 -18.178 1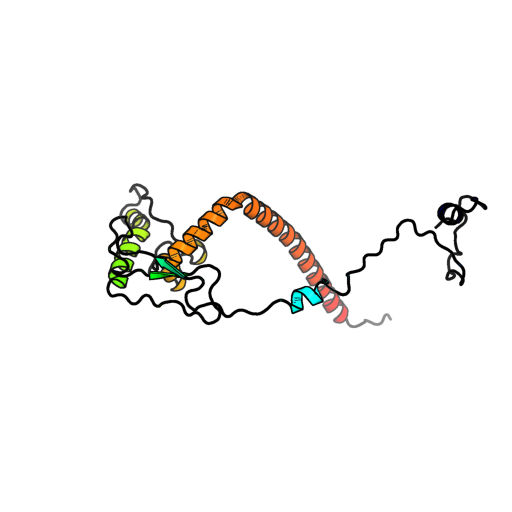.00 52.47 226 GLU A N 1
ATOM 1719 C CA . GLU A 1 226 ? 54.374 43.013 -18.088 1.00 52.47 226 GLU A CA 1
ATOM 1720 C C . GLU A 1 226 ? 55.060 44.344 -18.440 1.00 52.47 226 GLU A C 1
ATOM 1722 O O . GLU A 1 226 ? 54.646 45.037 -19.374 1.00 52.47 226 GLU A O 1
ATOM 1727 N N . VAL A 1 227 ? 56.067 44.702 -17.636 1.00 47.31 227 VAL A N 1
ATOM 1728 C CA . VAL A 1 227 ? 56.904 45.911 -17.749 1.00 47.31 227 VAL A CA 1
ATOM 1729 C C . VAL A 1 227 ? 58.024 45.692 -18.755 1.00 47.31 227 VAL A C 1
ATOM 1731 O O . VAL A 1 227 ? 58.653 44.612 -18.684 1.00 47.31 227 VAL A O 1
#

Secondary structure (DSSP, 8-state):
-BHHHHHHHTT----S-TT-BSS-TTSPPPTT-----S--------SSSSHHHHHTT----PPPTTTTEEEE--S--STTPPPS-SS-EEEEPSS--TTPPPPP---TTHHHHHHHHHHHHTHHHHHHHH-TTS----PPP-TTHHHHT-SSSSSS-HHHHHHHHSHHHHHHHHHHHHHHHHTHHHHHHHHHHHHHHHHHHHHHHHHHHHHHHHHHHHHTSPPPPP-